Protein AF-A0A452XY49-F1 (afdb_monomer)

Mean predicted aligned error: 13.14 Å

Nearest PDB structures (foldseek):
  7c7s-assembly1_A  TM=1.447E-01  e=1.027E+00  Homo sapiens
  8ieb-assembly1_B  TM=1.308E-01  e=6.950E-01  Homo sapiens
  8ied-assembly1_A  TM=1.344E-01  e=1.148E+00  Homo sapiens
  6wiv-assembly1_B  TM=1.394E-01  e=2.800E+00  Homo sapiens

Sequence (227 aa):
PSPTVGGSLASHPRRLRKAPQIRPSCAASMAAAAAAGDSGEQPLLHLKLAFLALEPPACVLTLARKAGGGSVTPHVQNFILENCVGTNVGGGPDCTYVKTILKKVIAEAELSSDIVIDELYEEFGRCMSSRANNPELSLAKIYKEISFLSPAYENVSSNPVSLVARLLCSTNMLEGDTGCCLWPSSLFLSEFILSFPELFAKKCCFELGSGVGLVGVCLNHVGASKV

InterPro domains:
  IPR019410 Lysine methyltransferase [PF10294] (174-222)
  IPR029063 S-adenosyl-L-methionine-dependent methyltransferase superfamily [G3DSA:3.40.50.150] (131-227)

Solvent-accessible surface area (backbone atoms only — not comparable to full-atom values): 13696 Å² total; per-residue (Å²): 138,85,84,86,87,80,87,76,85,78,81,75,80,79,78,79,74,77,76,81,83,76,78,64,72,61,63,63,58,54,63,60,60,74,77,56,83,91,51,83,61,54,39,49,50,52,28,43,48,37,53,45,43,65,51,59,61,70,58,39,51,52,31,37,15,58,46,39,79,70,39,54,36,56,69,46,53,51,47,43,48,61,69,64,62,60,65,62,87,79,76,50,71,54,65,69,57,53,44,52,42,48,56,49,53,50,53,52,11,57,73,69,74,41,67,71,56,67,67,60,55,52,51,44,48,50,54,71,67,54,85,79,79,56,77,87,73,58,70,55,62,40,64,29,37,48,71,48,80,46,76,70,57,90,91,65,64,98,63,59,60,72,52,76,46,79,33,69,24,31,78,42,81,82,84,14,62,87,45,22,44,91,49,73,67,48,55,52,51,28,52,51,45,73,74,43,31,81,82,41,39,67,34,79,47,82,79,84,83,51,40,56,34,62,42,57,52,42,44,52,72,44,40,26,68,38,106

Structure (mmCIF, N/CA/C/O backbone):
data_AF-A0A452XY49-F1
#
_entry.id   AF-A0A452XY49-F1
#
loop_
_atom_site.group_PDB
_atom_site.id
_atom_site.type_symbol
_atom_site.label_atom_id
_atom_site.label_alt_id
_atom_site.label_comp_id
_atom_site.label_asym_id
_atom_site.label_entity_id
_atom_site.label_seq_id
_atom_site.pdbx_PDB_ins_code
_atom_site.Cartn_x
_atom_site.Cartn_y
_atom_site.Cartn_z
_atom_site.occupancy
_atom_site.B_iso_or_equiv
_atom_site.auth_seq_id
_atom_site.auth_comp_id
_atom_site.auth_asym_id
_atom_site.auth_atom_id
_atom_site.pdbx_PDB_model_num
ATOM 1 N N . PRO A 1 1 ? 49.588 -26.990 50.474 1.00 39.72 1 PRO A N 1
ATOM 2 C CA . PRO A 1 1 ? 48.519 -27.452 49.558 1.00 39.72 1 PRO A CA 1
ATOM 3 C C . PRO A 1 1 ? 47.181 -26.777 49.897 1.00 39.72 1 PRO A C 1
ATOM 5 O O . PRO A 1 1 ? 46.546 -27.121 50.887 1.00 39.72 1 PRO A O 1
ATOM 8 N N . SER A 1 2 ? 46.805 -25.773 49.103 1.00 41.81 2 SER A N 1
ATOM 9 C CA . SER A 1 2 ? 45.435 -25.236 49.007 1.00 41.81 2 SER A CA 1
ATOM 10 C C . SER A 1 2 ? 44.520 -26.281 48.310 1.00 41.81 2 SER A C 1
ATOM 12 O O . SER A 1 2 ? 45.076 -27.204 47.707 1.00 41.81 2 SER A O 1
ATOM 14 N N . PRO A 1 3 ? 43.169 -26.186 48.337 1.00 46.53 3 PRO A N 1
ATOM 15 C CA . PRO A 1 3 ? 42.483 -25.075 47.670 1.00 46.53 3 PRO A CA 1
ATOM 16 C C . PRO A 1 3 ? 41.223 -24.510 48.354 1.00 46.53 3 PRO A C 1
ATOM 18 O O . PRO A 1 3 ? 40.474 -25.167 49.069 1.00 46.53 3 PRO A O 1
ATOM 21 N N . THR A 1 4 ? 41.012 -23.240 48.032 1.00 43.47 4 THR A N 1
ATOM 22 C CA . THR A 1 4 ? 39.798 -22.429 48.102 1.00 43.47 4 THR A CA 1
ATOM 23 C C . THR A 1 4 ? 38.752 -22.903 47.082 1.00 43.47 4 THR A C 1
ATOM 25 O O . THR A 1 4 ? 39.094 -23.198 45.939 1.00 43.47 4 THR A O 1
ATOM 28 N N . VAL A 1 5 ? 37.467 -22.917 47.456 1.00 42.69 5 VAL A N 1
ATOM 29 C CA . VAL A 1 5 ? 36.344 -23.109 46.517 1.00 42.69 5 VAL A CA 1
ATOM 30 C C . VAL A 1 5 ? 35.604 -21.782 46.366 1.00 42.69 5 VAL A C 1
ATOM 32 O O . VAL A 1 5 ? 34.881 -21.351 47.260 1.00 42.69 5 VAL A O 1
ATOM 35 N N . GLY A 1 6 ? 35.819 -21.130 45.222 1.00 33.72 6 GLY A N 1
ATOM 36 C CA . GLY A 1 6 ? 34.980 -20.048 44.718 1.00 33.72 6 GLY A CA 1
ATOM 37 C C . GLY A 1 6 ? 33.836 -20.628 43.885 1.00 33.72 6 GLY A C 1
ATOM 38 O O . GLY A 1 6 ? 34.073 -21.364 42.929 1.00 33.72 6 GLY A O 1
ATOM 39 N N . GLY A 1 7 ? 32.594 -20.308 44.247 1.00 32.84 7 GLY A N 1
ATOM 40 C CA . GLY A 1 7 ? 31.411 -20.625 43.448 1.00 32.84 7 GLY A CA 1
ATOM 41 C C . GLY A 1 7 ? 31.228 -19.595 42.335 1.00 32.84 7 GLY A C 1
ATOM 42 O O . GLY A 1 7 ? 30.825 -18.466 42.596 1.00 32.84 7 GLY A O 1
ATOM 43 N N . SER A 1 8 ? 31.533 -19.986 41.099 1.00 35.19 8 SER A N 1
ATOM 44 C CA . SER A 1 8 ? 31.244 -19.215 39.886 1.00 35.19 8 SER A CA 1
ATOM 45 C C . SER A 1 8 ? 29.813 -19.511 39.422 1.00 35.19 8 SER A C 1
ATOM 47 O O . SER A 1 8 ? 29.499 -20.651 39.077 1.00 35.19 8 SER A O 1
ATOM 49 N N . LEU A 1 9 ? 28.935 -18.500 39.412 1.00 36.22 9 LEU A N 1
ATOM 50 C CA . LEU A 1 9 ? 27.656 -18.571 38.702 1.00 36.22 9 LEU A CA 1
ATOM 51 C C . LEU A 1 9 ? 27.939 -18.548 37.194 1.00 36.22 9 LEU A C 1
ATOM 53 O O . LEU A 1 9 ? 28.142 -17.491 36.598 1.00 36.22 9 LEU A O 1
ATOM 57 N N . ALA A 1 10 ? 27.939 -19.725 36.575 1.00 34.06 10 ALA A N 1
ATOM 58 C CA . ALA A 1 10 ? 27.971 -19.857 35.127 1.00 34.06 10 ALA A CA 1
ATOM 59 C C . ALA A 1 10 ? 26.659 -19.320 34.527 1.00 34.06 10 ALA A C 1
ATOM 61 O O . ALA A 1 10 ? 25.594 -19.927 34.652 1.00 34.06 10 ALA A O 1
ATOM 62 N N . SER A 1 11 ? 26.740 -18.174 33.857 1.00 36.34 11 SER A N 1
ATOM 63 C CA . SER A 1 11 ? 25.676 -17.626 33.025 1.00 36.34 11 SER A CA 1
ATOM 64 C C . SER A 1 11 ? 25.484 -18.507 31.786 1.00 36.34 11 SER A C 1
ATOM 66 O O . SER A 1 11 ? 26.339 -18.604 30.909 1.00 36.34 11 SER A O 1
ATOM 68 N N . HIS A 1 12 ? 24.343 -19.189 31.703 1.00 33.16 12 HIS A N 1
ATOM 69 C CA . HIS A 1 12 ? 23.932 -19.864 30.475 1.00 33.16 12 HIS A CA 1
ATOM 70 C C . HIS A 1 12 ? 23.559 -18.827 29.401 1.00 33.16 12 HIS A C 1
ATOM 72 O O . HIS A 1 12 ? 22.720 -17.960 29.663 1.00 33.16 12 HIS A O 1
ATOM 78 N N . PRO A 1 13 ? 24.111 -18.909 28.176 1.00 32.91 13 PRO A N 1
ATOM 79 C CA . PRO A 1 13 ? 23.698 -18.029 27.095 1.00 32.91 13 PRO A CA 1
ATOM 80 C C . PRO A 1 13 ? 22.267 -18.385 26.671 1.00 32.91 13 PRO A C 1
ATOM 82 O O . PRO A 1 13 ? 21.983 -19.500 26.224 1.00 32.91 13 PRO A O 1
ATOM 85 N N . ARG A 1 14 ? 21.342 -17.423 26.806 1.00 35.62 14 ARG A N 1
ATOM 86 C CA . ARG A 1 14 ? 19.991 -17.515 26.236 1.00 35.62 14 ARG A CA 1
ATOM 87 C C . ARG A 1 14 ? 20.121 -17.698 24.726 1.00 35.62 14 ARG A C 1
ATOM 89 O O . ARG A 1 14 ? 20.508 -16.782 24.007 1.00 35.62 14 ARG A O 1
ATOM 96 N N . ARG A 1 15 ? 19.772 -18.891 24.245 1.00 31.86 15 ARG A N 1
ATOM 97 C CA . ARG A 1 15 ? 19.604 -19.197 22.822 1.00 31.86 15 ARG A CA 1
ATOM 98 C C . ARG A 1 15 ? 18.544 -18.240 22.262 1.00 31.86 15 ARG A C 1
ATOM 100 O O . ARG A 1 15 ? 17.357 -18.417 22.531 1.00 31.86 15 ARG A O 1
ATOM 107 N N . LEU A 1 16 ? 18.973 -17.216 21.523 1.00 32.81 16 LEU A N 1
ATOM 108 C CA . LEU A 1 16 ? 18.099 -16.353 20.727 1.00 32.81 16 LEU A CA 1
ATOM 109 C C . LEU A 1 16 ? 17.318 -17.250 19.761 1.00 32.81 16 LEU A C 1
ATOM 111 O O . LEU A 1 16 ? 17.861 -17.762 18.781 1.00 32.81 16 LEU A O 1
ATOM 115 N N . ARG A 1 17 ? 16.047 -17.509 20.081 1.00 33.12 17 ARG A N 1
ATOM 116 C CA . ARG A 1 17 ? 15.125 -18.153 19.148 1.00 33.12 17 ARG A CA 1
ATOM 117 C C . ARG A 1 17 ? 14.941 -17.182 17.987 1.00 33.12 17 ARG A C 1
ATOM 119 O O . ARG A 1 17 ? 14.539 -16.041 18.190 1.00 33.12 17 ARG A O 1
ATOM 126 N N . LYS A 1 18 ? 15.292 -17.637 16.786 1.00 29.44 18 LYS A N 1
ATOM 127 C CA . LYS A 1 18 ? 15.090 -16.910 15.531 1.00 29.44 18 LYS A CA 1
ATOM 128 C C . LYS A 1 18 ? 13.617 -16.487 15.462 1.00 29.44 18 LYS A C 1
ATOM 130 O O . LYS A 1 18 ? 12.744 -17.335 15.647 1.00 29.44 18 LYS A O 1
ATOM 135 N N . ALA A 1 19 ? 13.362 -15.192 15.270 1.00 30.88 19 ALA A N 1
ATOM 136 C CA . ALA A 1 19 ? 12.009 -14.658 15.171 1.00 30.88 19 ALA A CA 1
ATOM 137 C C . ALA A 1 19 ? 11.232 -15.401 14.064 1.00 30.88 19 ALA A C 1
ATOM 139 O O . ALA A 1 19 ? 11.829 -15.709 13.023 1.00 30.88 19 ALA A O 1
ATOM 140 N N . PRO A 1 20 ? 9.939 -15.715 14.265 1.00 26.47 20 PRO A N 1
ATOM 141 C CA . PRO A 1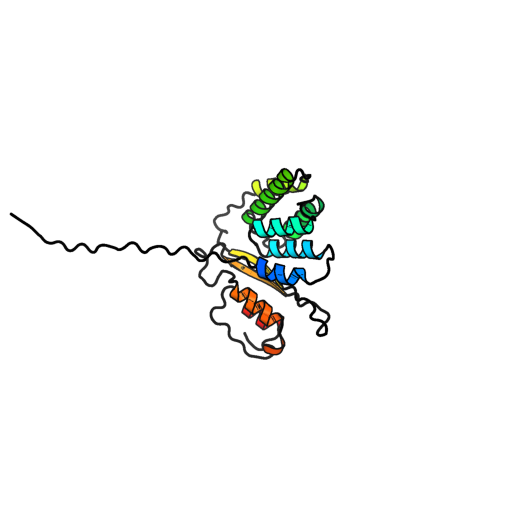 20 ? 9.115 -16.310 13.223 1.00 26.47 20 PRO A CA 1
ATOM 142 C C . PRO A 1 20 ? 9.144 -15.407 11.991 1.00 26.47 20 PRO A C 1
ATOM 144 O O . PRO A 1 20 ? 8.905 -14.206 12.097 1.00 26.47 20 PRO A O 1
ATOM 147 N N . GLN A 1 21 ? 9.458 -15.968 10.824 1.00 27.30 21 GLN A N 1
ATOM 148 C CA . GLN A 1 21 ? 9.312 -15.229 9.577 1.00 27.30 21 GLN A CA 1
ATOM 149 C C . GLN A 1 21 ? 7.820 -15.008 9.324 1.00 27.30 21 GLN A C 1
ATOM 151 O O . GLN A 1 21 ? 7.076 -15.952 9.056 1.00 27.30 21 GLN A O 1
ATOM 156 N N . ILE A 1 22 ? 7.391 -13.758 9.476 1.00 35.84 22 ILE A N 1
ATOM 157 C CA . ILE A 1 22 ? 6.025 -13.311 9.223 1.00 35.84 22 ILE A CA 1
ATOM 158 C C . ILE A 1 22 ? 5.798 -13.402 7.712 1.00 35.84 22 ILE A C 1
ATOM 160 O O . ILE A 1 22 ? 6.502 -12.759 6.934 1.00 35.84 22 ILE A O 1
ATOM 164 N N . ARG A 1 23 ? 4.843 -14.238 7.288 1.00 31.11 23 ARG A N 1
ATOM 165 C CA . ARG A 1 23 ? 4.406 -14.273 5.888 1.00 31.11 23 ARG A CA 1
ATOM 166 C C . ARG A 1 23 ? 3.794 -12.910 5.533 1.00 31.11 23 ARG A C 1
ATOM 168 O O . ARG A 1 23 ? 2.988 -12.413 6.318 1.00 31.11 23 ARG A O 1
ATOM 175 N N . PRO A 1 24 ? 4.159 -12.304 4.391 1.00 34.88 24 PRO A N 1
ATOM 176 C CA . PRO A 1 24 ? 3.645 -10.995 4.016 1.00 34.88 24 PRO A CA 1
ATOM 177 C C . PRO A 1 24 ? 2.124 -11.035 3.811 1.00 34.88 24 PRO A C 1
ATOM 179 O O . PRO A 1 24 ? 1.593 -11.975 3.215 1.00 34.88 24 PRO A O 1
ATOM 182 N N . SER A 1 25 ? 1.463 -9.969 4.276 1.00 44.31 25 SER A N 1
ATOM 183 C CA . SER A 1 25 ? 0.044 -9.615 4.076 1.00 44.31 25 SER A CA 1
ATOM 184 C C . SER A 1 25 ? -0.435 -9.826 2.628 1.00 44.31 25 SER A C 1
ATOM 186 O O . SER A 1 25 ? -1.565 -10.242 2.372 1.00 44.31 25 SER A O 1
ATOM 188 N N . CYS A 1 26 ? 0.487 -9.664 1.675 1.00 40.78 26 CYS A N 1
ATOM 189 C CA . CYS A 1 26 ? 0.296 -9.888 0.247 1.00 40.78 26 CYS A CA 1
ATOM 190 C C . CYS A 1 26 ? -0.342 -11.253 -0.095 1.00 40.78 26 CYS A C 1
ATOM 192 O O . CYS A 1 26 ? -1.130 -11.334 -1.028 1.00 40.78 26 CYS A O 1
ATOM 194 N N . ALA A 1 27 ? -0.087 -12.324 0.667 1.00 33.72 27 ALA A N 1
ATOM 195 C CA . ALA A 1 27 ? -0.657 -13.642 0.359 1.00 33.72 27 ALA A CA 1
ATOM 196 C C . ALA A 1 27 ? -2.193 -13.709 0.502 1.00 33.72 27 ALA A C 1
ATOM 198 O O . ALA A 1 27 ? -2.834 -14.424 -0.266 1.00 33.72 27 ALA A O 1
ATOM 199 N N . ALA A 1 28 ? -2.780 -12.969 1.451 1.00 35.91 28 ALA A N 1
ATOM 200 C CA . ALA A 1 28 ? -4.232 -12.938 1.651 1.00 35.91 28 ALA A CA 1
ATOM 201 C C . ALA A 1 28 ? -4.919 -12.056 0.595 1.00 35.91 28 ALA A C 1
ATOM 203 O O . ALA A 1 28 ? -5.890 -12.478 -0.029 1.00 35.91 28 ALA A O 1
ATOM 204 N N . SER A 1 29 ? -4.335 -10.888 0.303 1.00 38.41 29 SER A N 1
ATOM 205 C CA . SER A 1 29 ? -4.814 -9.983 -0.751 1.00 38.41 29 SER A CA 1
ATOM 206 C C . SER A 1 29 ? -4.693 -10.597 -2.158 1.00 38.41 29 SER A C 1
ATOM 208 O O . SER A 1 29 ? -5.601 -10.458 -2.978 1.00 38.41 29 SER A O 1
ATOM 210 N N . MET A 1 30 ? -3.630 -11.366 -2.436 1.00 38.69 30 MET A N 1
ATOM 211 C CA . MET A 1 30 ? -3.453 -12.039 -3.731 1.00 38.69 30 MET A CA 1
ATOM 212 C C . MET A 1 30 ? -4.455 -13.173 -3.979 1.00 38.69 30 MET A C 1
ATOM 214 O O . MET A 1 30 ? -4.797 -13.419 -5.134 1.00 38.69 30 MET A O 1
ATOM 218 N N . ALA A 1 31 ? -4.924 -13.856 -2.930 1.00 33.16 31 ALA A N 1
ATOM 219 C CA . ALA A 1 31 ? -5.902 -14.935 -3.070 1.00 33.16 31 ALA A CA 1
ATOM 220 C C . ALA A 1 31 ? -7.299 -14.403 -3.437 1.00 33.16 31 ALA A C 1
ATOM 222 O O . ALA A 1 31 ? -7.982 -15.013 -4.255 1.00 33.16 31 ALA A O 1
ATOM 223 N N . ALA A 1 32 ? -7.695 -13.245 -2.895 1.00 32.81 32 ALA A N 1
ATOM 224 C CA . ALA A 1 32 ? -8.968 -12.598 -3.221 1.00 32.81 32 ALA A CA 1
ATOM 225 C C . ALA A 1 32 ? -8.960 -11.954 -4.624 1.00 32.81 32 ALA A C 1
ATOM 227 O O . ALA A 1 32 ? -9.936 -12.062 -5.365 1.00 32.81 32 ALA A O 1
ATOM 228 N N . ALA A 1 33 ? -7.834 -11.359 -5.036 1.00 37.53 33 ALA A N 1
ATOM 229 C CA . ALA A 1 33 ? -7.694 -10.712 -6.346 1.00 37.53 33 ALA A CA 1
ATOM 230 C C . ALA A 1 33 ? -7.667 -11.689 -7.540 1.00 37.53 33 ALA A C 1
ATOM 232 O O . ALA A 1 33 ? -7.781 -11.260 -8.683 1.00 37.53 33 ALA A O 1
ATOM 233 N N . ALA A 1 34 ? -7.498 -12.995 -7.313 1.00 36.22 34 ALA A N 1
ATOM 234 C CA . ALA A 1 34 ? -7.530 -13.997 -8.381 1.00 36.22 34 ALA A CA 1
ATOM 235 C C . ALA A 1 34 ? -8.958 -14.333 -8.864 1.00 36.22 34 ALA A C 1
ATOM 237 O O . ALA A 1 34 ? -9.103 -15.008 -9.880 1.00 36.22 34 ALA A O 1
ATOM 238 N N . ALA A 1 35 ? -9.999 -13.886 -8.147 1.00 38.88 35 ALA A N 1
ATOM 239 C CA . ALA A 1 35 ? -11.392 -14.260 -8.404 1.00 38.88 35 ALA A CA 1
ATOM 240 C C . ALA A 1 35 ? -12.243 -13.169 -9.091 1.00 38.88 35 ALA A C 1
ATOM 242 O O . ALA A 1 35 ? -13.355 -13.467 -9.520 1.00 38.88 35 ALA A O 1
ATOM 243 N N . ALA A 1 36 ? -11.753 -11.930 -9.220 1.00 37.44 36 ALA A N 1
ATOM 244 C CA . ALA A 1 36 ? -12.488 -10.822 -9.836 1.00 37.44 36 ALA A CA 1
ATOM 245 C C . ALA A 1 36 ? -11.904 -10.481 -11.219 1.00 37.44 36 ALA A C 1
ATOM 247 O O . ALA A 1 36 ? -10.689 -10.443 -11.382 1.00 37.44 36 ALA A O 1
ATOM 248 N N . GLY A 1 37 ? -12.771 -10.269 -12.213 1.00 39.16 37 GLY A N 1
ATOM 249 C CA . GLY A 1 37 ? -12.401 -10.067 -13.617 1.00 39.16 37 GLY A CA 1
ATOM 250 C C . GLY A 1 37 ? -11.332 -8.993 -13.855 1.00 39.16 37 GLY A C 1
ATOM 251 O O . GLY A 1 37 ? -11.336 -7.933 -13.233 1.00 39.16 37 GLY A O 1
ATOM 252 N N . ASP A 1 38 ? -10.438 -9.309 -14.792 1.00 44.09 38 ASP A N 1
ATOM 253 C CA . ASP A 1 38 ? -9.260 -8.545 -15.204 1.00 44.09 38 ASP A CA 1
ATOM 254 C C . ASP A 1 38 ? -9.661 -7.268 -15.963 1.00 44.09 38 ASP A C 1
ATOM 256 O O . ASP A 1 38 ? -9.789 -7.254 -17.187 1.00 44.09 38 ASP A O 1
ATOM 260 N N . SER A 1 39 ? -9.908 -6.181 -15.232 1.00 51.72 39 SER A N 1
ATOM 261 C CA . SER A 1 39 ? -9.748 -4.839 -15.786 1.00 51.72 39 SER A CA 1
ATOM 262 C C . SER A 1 39 ? -8.312 -4.393 -15.510 1.00 51.72 39 SER A C 1
ATOM 264 O O . SER A 1 39 ? -7.856 -4.432 -14.367 1.00 51.72 39 SER A O 1
ATOM 266 N N . GLY A 1 40 ? -7.582 -3.950 -16.539 1.00 57.03 40 GLY A N 1
ATOM 267 C CA . GLY A 1 40 ? -6.171 -3.536 -16.425 1.00 57.03 40 GLY A CA 1
ATOM 268 C C . GLY A 1 40 ? -5.890 -2.430 -15.390 1.00 57.03 40 GLY A C 1
ATOM 269 O O . GLY A 1 40 ? -4.738 -2.180 -15.048 1.00 57.03 40 GLY A O 1
ATOM 270 N N . GLU A 1 41 ? -6.930 -1.804 -14.833 1.00 67.25 41 GLU A N 1
ATOM 271 C CA . GLU A 1 41 ? -6.852 -0.838 -13.733 1.00 67.25 41 GLU A CA 1
ATOM 272 C C . GLU A 1 41 ? -6.648 -1.491 -12.351 1.00 67.25 41 GLU A C 1
ATOM 274 O O . GLU A 1 41 ? -6.019 -0.891 -11.474 1.00 67.25 41 GLU A O 1
ATOM 279 N N . GLN A 1 42 ? -7.115 -2.728 -12.133 1.00 79.00 42 GLN A N 1
ATOM 280 C CA . GLN A 1 42 ? -6.984 -3.397 -10.832 1.00 79.00 42 GLN A CA 1
ATOM 281 C C . GLN A 1 42 ? -5.522 -3.644 -10.414 1.00 79.00 42 GLN A C 1
ATOM 283 O O . GLN A 1 42 ? -5.186 -3.389 -9.254 1.00 79.00 42 GLN A O 1
ATOM 288 N N . PRO A 1 43 ? -4.617 -4.136 -11.283 1.00 86.69 43 PRO A N 1
ATOM 289 C CA . PRO A 1 43 ? -3.215 -4.328 -10.911 1.00 86.69 43 PRO A CA 1
ATOM 290 C C . PRO A 1 43 ? -2.501 -3.029 -10.507 1.00 86.69 43 PRO A C 1
ATOM 292 O O . PRO A 1 43 ? -1.731 -3.032 -9.545 1.00 86.69 43 PRO A O 1
ATOM 295 N N . LEU A 1 44 ? -2.784 -1.919 -11.198 1.00 90.06 44 LEU A N 1
ATOM 296 C CA . LEU A 1 44 ? -2.219 -0.598 -10.898 1.00 90.06 44 LEU A CA 1
ATOM 297 C C . LEU A 1 44 ? -2.748 -0.046 -9.570 1.00 90.06 44 LEU A C 1
ATOM 299 O O . LEU A 1 44 ? -1.979 0.492 -8.769 1.00 90.06 44 LEU A O 1
ATOM 303 N N . LEU A 1 45 ? -4.038 -0.250 -9.283 1.00 87.56 45 LEU A N 1
ATOM 304 C CA . LEU A 1 45 ? -4.607 0.087 -7.981 1.00 87.56 45 LEU A CA 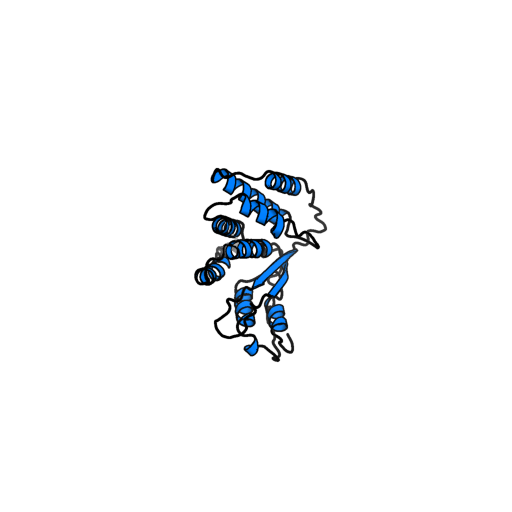1
ATOM 305 C C . LEU A 1 45 ? -3.904 -0.684 -6.856 1.00 87.56 45 LEU A C 1
ATOM 307 O O . LEU A 1 45 ? -3.429 -0.068 -5.904 1.00 87.56 45 LEU A O 1
ATOM 311 N N . HIS A 1 46 ? -3.762 -2.007 -6.975 1.00 88.25 46 HIS A N 1
ATOM 312 C CA . HIS A 1 46 ? -3.062 -2.811 -5.966 1.00 88.25 46 HIS A CA 1
ATOM 313 C C . HIS A 1 46 ? -1.603 -2.375 -5.775 1.00 88.25 46 HIS A C 1
ATOM 315 O O . HIS A 1 46 ? -1.125 -2.326 -4.641 1.00 88.25 46 HIS A O 1
ATOM 321 N N . LEU A 1 47 ? -0.906 -2.019 -6.860 1.00 92.62 47 LEU A N 1
ATOM 322 C CA . LEU A 1 47 ? 0.445 -1.462 -6.799 1.00 92.62 47 LEU A CA 1
ATOM 323 C C . LEU A 1 47 ? 0.484 -0.168 -5.976 1.00 92.62 47 LEU A C 1
ATOM 325 O O . LEU A 1 47 ? 1.311 -0.051 -5.067 1.00 92.62 47 LEU A O 1
ATOM 329 N N . LYS A 1 48 ? -0.420 0.778 -6.260 1.00 90.31 48 LYS A N 1
ATOM 330 C CA . LYS A 1 48 ? -0.528 2.038 -5.514 1.00 90.31 48 LYS A CA 1
ATOM 331 C C . LYS A 1 48 ? -0.779 1.781 -4.030 1.00 90.31 48 LYS A C 1
ATOM 333 O O . LYS A 1 48 ? -0.062 2.310 -3.185 1.00 90.31 48 LYS A O 1
ATOM 338 N N . LEU A 1 49 ? -1.755 0.933 -3.710 1.00 87.31 49 LEU A N 1
ATOM 339 C CA . LEU A 1 49 ? -2.108 0.624 -2.324 1.00 87.31 49 LEU A CA 1
ATOM 340 C C . LEU A 1 49 ? -0.952 -0.040 -1.568 1.00 87.31 49 LEU A C 1
ATOM 342 O O . LEU A 1 49 ? -0.647 0.358 -0.446 1.00 87.31 49 LEU A O 1
ATOM 346 N N . ALA A 1 50 ? -0.256 -0.996 -2.187 1.00 89.62 50 ALA A N 1
ATOM 347 C CA . ALA A 1 50 ? 0.913 -1.631 -1.582 1.00 89.62 50 ALA A CA 1
ATOM 348 C C . ALA A 1 50 ? 2.055 -0.633 -1.339 1.00 89.62 50 ALA A C 1
ATOM 350 O O . ALA A 1 50 ? 2.742 -0.704 -0.316 1.00 89.62 50 ALA A O 1
ATOM 351 N N . PHE A 1 51 ? 2.250 0.320 -2.255 1.00 90.44 51 PHE A N 1
ATOM 352 C CA . PHE A 1 51 ? 3.241 1.375 -2.079 1.00 90.44 51 PHE A CA 1
ATOM 353 C C . PHE A 1 51 ? 2.906 2.267 -0.877 1.00 90.44 51 PHE A C 1
ATOM 355 O O . PHE A 1 51 ? 3.767 2.477 -0.023 1.00 90.44 51 PHE A O 1
ATOM 362 N N . LEU A 1 52 ? 1.662 2.745 -0.783 1.00 86.00 52 LEU A N 1
ATOM 363 C CA . LEU A 1 52 ? 1.202 3.635 0.291 1.00 86.00 52 LEU A CA 1
ATOM 364 C C . LEU A 1 52 ? 1.121 2.933 1.663 1.00 86.00 52 LEU A C 1
ATOM 366 O O . LEU A 1 52 ? 1.317 3.562 2.706 1.00 86.00 52 LEU A O 1
ATOM 370 N N . ALA A 1 53 ? 0.931 1.611 1.674 1.00 85.19 53 ALA A N 1
ATOM 371 C CA . ALA A 1 53 ? 1.033 0.776 2.871 1.00 85.19 53 ALA A CA 1
ATOM 372 C C . ALA A 1 53 ? 2.490 0.508 3.314 1.00 85.19 53 ALA A C 1
ATOM 374 O O . ALA A 1 53 ? 2.721 -0.096 4.373 1.00 85.19 53 ALA A O 1
ATOM 375 N N . LEU A 1 54 ? 3.480 0.969 2.537 1.00 85.88 54 LEU A N 1
ATOM 376 C CA . LEU A 1 54 ? 4.910 0.710 2.735 1.00 85.88 54 LEU A CA 1
ATOM 377 C C . LEU A 1 54 ? 5.208 -0.795 2.823 1.00 85.88 54 LEU A C 1
ATOM 379 O O . LEU A 1 54 ? 5.862 -1.259 3.766 1.00 85.88 54 LEU A O 1
ATOM 383 N N . GLU A 1 55 ? 4.648 -1.571 1.895 1.00 87.44 55 GLU A N 1
ATOM 384 C CA . GLU A 1 55 ? 4.931 -3.002 1.770 1.00 87.44 55 GLU A CA 1
ATOM 385 C C . GLU A 1 55 ? 6.402 -3.250 1.386 1.00 87.44 55 GLU A C 1
ATOM 387 O O . GLU A 1 55 ? 7.058 -2.388 0.801 1.00 87.44 55 GLU A O 1
ATOM 392 N N . PRO A 1 56 ? 6.978 -4.430 1.676 1.00 89.69 56 PRO A N 1
ATOM 393 C CA . PRO A 1 56 ? 8.357 -4.722 1.305 1.00 89.69 56 PRO A CA 1
ATOM 394 C C . PRO A 1 56 ? 8.608 -4.522 -0.201 1.00 89.69 56 PRO A C 1
ATOM 396 O O . PRO A 1 56 ? 7.766 -4.930 -1.007 1.00 89.69 56 PRO A O 1
ATOM 399 N N . PRO A 1 57 ? 9.793 -4.026 -0.618 1.00 91.88 57 PRO A N 1
ATOM 400 C CA . PRO A 1 57 ? 10.099 -3.775 -2.029 1.00 91.88 57 PRO A CA 1
ATOM 401 C C . PRO A 1 57 ? 9.818 -4.953 -2.964 1.00 91.88 57 PRO A C 1
ATOM 403 O O . PRO A 1 57 ? 9.334 -4.763 -4.072 1.00 91.88 57 PRO A O 1
ATOM 406 N N . ALA A 1 58 ? 10.057 -6.187 -2.511 1.00 92.88 58 ALA A N 1
ATOM 407 C CA . ALA A 1 58 ? 9.761 -7.386 -3.292 1.00 92.88 58 ALA A CA 1
ATOM 408 C C . ALA A 1 58 ? 8.261 -7.543 -3.624 1.00 92.88 58 ALA A C 1
ATOM 410 O O . ALA A 1 58 ? 7.921 -7.993 -4.719 1.00 92.88 58 ALA A O 1
ATOM 411 N N . CYS A 1 59 ? 7.367 -7.160 -2.705 1.00 92.69 59 CYS A N 1
ATOM 412 C CA . CYS A 1 59 ? 5.921 -7.192 -2.936 1.00 92.69 59 CYS A CA 1
ATOM 413 C C . CYS A 1 59 ? 5.520 -6.130 -3.965 1.00 92.69 59 CYS A C 1
ATOM 415 O O . CYS A 1 59 ? 4.824 -6.446 -4.927 1.00 92.69 59 CYS A O 1
ATOM 417 N N . VAL A 1 60 ? 6.034 -4.906 -3.812 1.00 94.56 60 VAL A N 1
ATOM 418 C CA . VAL A 1 60 ? 5.785 -3.799 -4.748 1.00 94.56 60 VAL A CA 1
ATOM 419 C C . VAL A 1 60 ? 6.270 -4.145 -6.157 1.00 94.56 60 VAL A C 1
ATOM 421 O O . VAL A 1 60 ? 5.509 -3.997 -7.105 1.00 94.56 60 VAL A O 1
ATOM 424 N N . LEU A 1 61 ? 7.484 -4.687 -6.308 1.00 95.31 61 LEU A N 1
ATOM 425 C CA . LEU A 1 61 ? 8.008 -5.115 -7.615 1.00 95.31 61 LEU A CA 1
ATOM 426 C C . LEU A 1 61 ? 7.172 -6.232 -8.244 1.00 95.31 61 LEU A C 1
ATOM 428 O O . LEU A 1 61 ? 6.957 -6.247 -9.452 1.00 95.31 61 LEU A O 1
ATOM 432 N N . THR A 1 62 ? 6.683 -7.172 -7.433 1.00 95.56 62 THR A N 1
ATOM 433 C CA . THR A 1 62 ? 5.812 -8.246 -7.926 1.00 95.56 62 THR A CA 1
ATOM 434 C C . THR A 1 62 ? 4.513 -7.676 -8.495 1.00 95.56 62 THR A C 1
ATOM 436 O O . THR A 1 62 ? 4.103 -8.073 -9.585 1.00 95.56 62 THR A O 1
ATOM 439 N N . LEU A 1 63 ? 3.900 -6.712 -7.802 1.00 94.94 63 LEU A N 1
ATOM 440 C CA . LEU A 1 63 ? 2.699 -6.023 -8.277 1.00 94.94 63 LEU A CA 1
ATOM 441 C C . LEU A 1 63 ? 2.982 -5.133 -9.492 1.00 94.94 63 LEU A C 1
ATOM 443 O O . LEU A 1 63 ? 2.185 -5.132 -10.424 1.00 94.94 63 LEU A O 1
ATOM 447 N N . ALA A 1 64 ? 4.128 -4.451 -9.528 1.00 95.12 64 ALA A N 1
ATOM 448 C CA . ALA A 1 64 ? 4.549 -3.640 -10.668 1.00 95.12 64 ALA A CA 1
ATOM 449 C C . ALA A 1 64 ? 4.692 -4.487 -11.938 1.00 95.12 64 ALA A C 1
ATOM 451 O O . ALA A 1 64 ? 4.124 -4.145 -12.971 1.00 95.12 64 ALA A O 1
ATOM 452 N N . ARG A 1 65 ? 5.355 -5.647 -11.841 1.00 94.56 65 ARG A N 1
ATOM 453 C CA . ARG A 1 65 ? 5.439 -6.599 -12.958 1.00 94.56 65 ARG A CA 1
ATOM 454 C C . ARG A 1 65 ? 4.076 -7.125 -13.365 1.00 94.56 65 ARG A C 1
ATOM 456 O O . ARG A 1 65 ? 3.786 -7.184 -14.551 1.00 94.56 65 ARG A O 1
ATOM 463 N N . LYS A 1 66 ? 3.224 -7.487 -12.400 1.00 94.00 66 LYS A N 1
ATOM 464 C CA . LYS A 1 66 ? 1.859 -7.938 -12.702 1.00 94.00 66 LYS A CA 1
ATOM 465 C C . LYS A 1 66 ? 1.083 -6.863 -13.472 1.00 94.00 66 LYS A C 1
ATOM 467 O O . LYS A 1 66 ? 0.424 -7.192 -14.449 1.00 94.00 66 LYS A O 1
ATOM 472 N N . ALA A 1 67 ? 1.203 -5.599 -13.068 1.00 93.44 67 ALA A N 1
ATOM 473 C CA . ALA A 1 67 ? 0.557 -4.475 -13.739 1.00 93.44 67 ALA A CA 1
ATOM 474 C C . ALA A 1 67 ? 1.107 -4.201 -15.147 1.00 93.44 67 ALA A C 1
ATOM 476 O O . ALA A 1 67 ? 0.357 -3.770 -16.014 1.00 93.44 67 ALA A O 1
ATOM 477 N N . GLY A 1 68 ? 2.385 -4.490 -15.394 1.00 92.31 68 GLY A N 1
ATOM 478 C CA . GLY A 1 68 ? 3.008 -4.371 -16.714 1.00 92.31 68 GLY A CA 1
ATOM 479 C C . GLY A 1 68 ? 2.973 -5.646 -17.559 1.00 92.31 68 GLY A C 1
ATOM 480 O O . GLY A 1 68 ? 3.717 -5.736 -18.529 1.00 92.31 68 GLY A O 1
ATOM 481 N N . GLY A 1 69 ? 2.162 -6.651 -17.205 1.00 90.38 69 GLY A N 1
ATOM 482 C CA . GLY A 1 69 ? 2.052 -7.893 -17.983 1.00 90.38 69 GLY A CA 1
ATOM 483 C C . GLY A 1 69 ? 3.277 -8.816 -17.903 1.00 90.38 69 GLY A C 1
ATOM 484 O O . GLY A 1 69 ? 3.478 -9.652 -18.777 1.00 90.38 69 GLY A O 1
ATOM 485 N N . GLY A 1 70 ? 4.094 -8.680 -16.858 1.00 91.38 70 GLY A N 1
ATOM 486 C CA . GLY A 1 70 ? 5.282 -9.498 -16.595 1.00 91.38 70 GLY A CA 1
ATOM 487 C C . GLY A 1 70 ? 6.566 -8.690 -16.409 1.00 91.38 70 GLY A C 1
ATOM 488 O O . GLY A 1 70 ? 7.511 -9.209 -15.815 1.00 91.38 70 GLY A O 1
ATOM 489 N N . SER A 1 71 ? 6.590 -7.426 -16.836 1.00 92.81 71 SER A N 1
ATOM 490 C CA . SER A 1 71 ? 7.751 -6.539 -16.724 1.00 92.81 71 SER A CA 1
ATOM 491 C C . SER A 1 71 ? 7.375 -5.161 -16.172 1.00 92.81 71 SER A C 1
ATOM 493 O O . SER A 1 71 ? 6.200 -4.873 -15.932 1.00 92.81 71 SER A O 1
ATOM 495 N N . VAL A 1 72 ? 8.369 -4.313 -15.898 1.00 95.00 72 VAL A N 1
ATOM 496 C CA . VAL A 1 72 ? 8.145 -2.964 -15.356 1.00 95.00 72 VAL A CA 1
ATOM 497 C C . VAL A 1 72 ? 8.211 -1.946 -16.491 1.00 95.00 72 VAL A C 1
ATOM 499 O O . VAL A 1 72 ? 9.172 -1.193 -16.641 1.00 95.00 72 VAL A O 1
ATOM 502 N N . THR A 1 73 ? 7.167 -1.957 -17.315 1.00 94.69 73 THR A N 1
ATOM 503 C CA . THR A 1 73 ? 7.071 -1.143 -18.532 1.00 94.69 73 THR A CA 1
ATOM 504 C C . THR A 1 73 ? 7.102 0.367 -18.238 1.00 94.69 73 THR A C 1
ATOM 506 O O . THR A 1 73 ? 6.761 0.787 -17.126 1.00 94.69 73 THR A O 1
ATOM 509 N N . PRO A 1 74 ? 7.412 1.221 -19.235 1.00 95.31 74 PRO A N 1
ATOM 510 C CA . PRO A 1 74 ? 7.351 2.679 -19.080 1.00 95.31 74 PRO A CA 1
ATOM 511 C C . PRO A 1 74 ? 6.002 3.196 -18.561 1.00 95.31 74 PRO A C 1
ATOM 513 O O . PRO A 1 74 ? 5.951 4.168 -17.813 1.00 95.31 74 PRO A O 1
ATOM 516 N N . HIS A 1 75 ? 4.896 2.528 -18.906 1.00 94.25 75 HIS A N 1
ATOM 517 C CA . HIS A 1 75 ? 3.570 2.867 -18.386 1.00 94.25 75 HIS A CA 1
ATOM 518 C C . HIS A 1 75 ? 3.482 2.686 -16.862 1.00 94.25 75 HIS A C 1
ATOM 520 O O . HIS A 1 75 ? 3.009 3.576 -16.158 1.00 94.25 75 HIS A O 1
ATOM 526 N N . VAL A 1 76 ? 3.995 1.566 -16.339 1.00 95.06 76 VAL A N 1
ATOM 527 C CA . VAL A 1 76 ? 4.034 1.301 -14.893 1.00 95.06 76 VAL A CA 1
ATOM 528 C C . VAL A 1 76 ? 4.994 2.260 -14.185 1.00 95.06 76 VAL A C 1
ATOM 530 O O . VAL A 1 76 ? 4.682 2.740 -13.096 1.00 95.06 76 VAL A O 1
ATOM 533 N N . GLN A 1 77 ? 6.141 2.569 -14.796 1.00 95.62 77 GLN A N 1
ATOM 534 C CA . GLN A 1 77 ? 7.105 3.532 -14.248 1.00 95.62 77 GLN A CA 1
ATOM 535 C C . GLN A 1 77 ? 6.479 4.929 -14.096 1.00 95.62 77 GLN A C 1
ATOM 537 O O . GLN A 1 77 ? 6.533 5.500 -13.005 1.00 95.62 77 GLN A O 1
ATOM 542 N N . ASN A 1 78 ? 5.809 5.432 -15.141 1.00 94.25 78 ASN A N 1
ATOM 543 C CA . ASN A 1 78 ? 5.067 6.697 -15.092 1.00 94.25 78 ASN A CA 1
ATOM 544 C C . ASN A 1 78 ? 3.973 6.674 -14.019 1.00 94.25 78 ASN A C 1
ATOM 546 O O . ASN A 1 78 ? 3.877 7.595 -13.210 1.00 94.25 78 ASN A O 1
ATOM 550 N N . PHE A 1 79 ? 3.205 5.582 -13.938 1.00 94.12 79 PHE A N 1
ATOM 551 C CA . PHE A 1 79 ? 2.178 5.435 -12.909 1.00 94.12 79 PHE A CA 1
ATOM 552 C C . PHE A 1 79 ? 2.756 5.555 -11.490 1.00 94.12 79 PHE A C 1
ATOM 554 O O . PHE A 1 79 ? 2.175 6.249 -10.655 1.00 94.12 79 PHE A O 1
ATOM 561 N N . ILE A 1 80 ? 3.901 4.917 -11.211 1.00 92.88 80 ILE A N 1
ATOM 562 C CA . ILE A 1 80 ? 4.580 5.009 -9.908 1.00 92.88 80 ILE A CA 1
ATOM 563 C C . ILE A 1 80 ? 4.979 6.461 -9.609 1.00 92.88 80 ILE A C 1
ATOM 565 O O . ILE A 1 80 ? 4.732 6.943 -8.501 1.00 92.88 80 ILE A O 1
ATOM 569 N N . LEU A 1 81 ? 5.569 7.171 -10.571 1.00 91.38 81 LEU A N 1
ATOM 570 C CA . LEU A 1 81 ? 5.970 8.566 -10.375 1.00 91.38 81 LEU A CA 1
ATOM 571 C C . LEU A 1 81 ? 4.765 9.457 -10.048 1.00 91.38 81 LEU A C 1
ATOM 573 O O . LEU A 1 81 ? 4.768 10.151 -9.030 1.00 91.38 81 LEU A O 1
ATOM 577 N N . GLU A 1 82 ? 3.709 9.379 -10.853 1.00 90.25 82 GLU A N 1
ATOM 578 C CA . GLU A 1 82 ? 2.533 10.244 -10.727 1.00 90.25 82 GLU A CA 1
ATOM 579 C C . GLU A 1 82 ? 1.696 9.937 -9.478 1.00 90.25 82 GLU A C 1
ATOM 581 O O . GLU A 1 82 ? 1.257 10.848 -8.774 1.00 90.25 82 GLU A O 1
ATOM 586 N N . ASN A 1 83 ? 1.474 8.652 -9.182 1.00 86.19 83 ASN A N 1
ATOM 587 C CA . ASN A 1 83 ? 0.472 8.227 -8.201 1.00 86.19 83 ASN A CA 1
ATOM 588 C C . ASN A 1 83 ? 1.049 7.783 -6.857 1.00 86.19 83 ASN A C 1
ATOM 590 O O . ASN A 1 83 ? 0.292 7.709 -5.885 1.00 86.19 83 ASN A O 1
ATOM 594 N N . CYS A 1 84 ? 2.344 7.464 -6.798 1.00 85.00 84 CYS A N 1
ATOM 595 C CA . CYS A 1 84 ? 2.997 6.973 -5.585 1.00 85.00 84 CYS A CA 1
ATOM 596 C C . CYS A 1 84 ? 4.024 7.970 -5.030 1.00 85.00 84 CYS A C 1
ATOM 598 O O . CYS A 1 84 ? 4.149 8.097 -3.812 1.00 85.00 84 CYS A O 1
ATOM 600 N N . VAL A 1 85 ? 4.754 8.678 -5.901 1.00 81.44 85 VAL A N 1
ATOM 601 C CA . VAL A 1 85 ? 5.800 9.640 -5.496 1.00 81.44 85 VAL A CA 1
ATOM 602 C C . VAL A 1 85 ? 5.297 11.091 -5.523 1.00 81.44 85 VAL A C 1
ATOM 604 O O . VAL A 1 85 ? 5.641 11.877 -4.639 1.00 81.44 85 VAL A O 1
ATOM 607 N N . GLY A 1 86 ? 4.436 11.441 -6.487 1.00 61.53 86 GLY A N 1
ATOM 608 C CA . GLY A 1 86 ? 3.929 12.802 -6.713 1.00 61.53 86 GLY A CA 1
ATOM 609 C C . GLY A 1 86 ? 3.000 13.368 -5.627 1.00 61.53 86 GLY A C 1
ATOM 610 O O . GLY A 1 86 ? 2.804 14.580 -5.546 1.00 61.53 86 GLY A O 1
ATOM 611 N N . THR A 1 87 ? 2.455 12.539 -4.734 1.00 52.66 87 THR A N 1
ATOM 612 C CA . THR A 1 87 ? 1.503 12.958 -3.691 1.00 52.66 87 THR A CA 1
ATOM 613 C C . THR A 1 87 ? 2.205 13.405 -2.401 1.00 52.66 87 THR A C 1
ATOM 615 O O . THR A 1 87 ? 2.013 12.818 -1.339 1.00 52.66 87 THR A O 1
ATOM 618 N N . ASN A 1 88 ? 3.031 14.453 -2.459 1.00 48.38 88 ASN A N 1
ATOM 619 C CA . ASN A 1 88 ? 3.702 15.038 -1.284 1.00 48.38 88 ASN A CA 1
ATOM 620 C C . ASN A 1 88 ? 2.947 16.249 -0.697 1.00 48.38 88 ASN A C 1
ATOM 622 O O . ASN A 1 88 ? 3.545 17.267 -0.353 1.00 48.38 88 ASN A O 1
ATOM 626 N N . VAL A 1 89 ? 1.623 16.150 -0.537 1.00 39.94 89 VAL A N 1
ATOM 627 C CA . VAL A 1 89 ? 0.841 17.153 0.208 1.00 39.94 89 VAL A CA 1
ATOM 628 C C . VAL A 1 89 ? 0.599 16.634 1.627 1.00 39.94 89 VAL A C 1
ATOM 630 O O . VAL A 1 89 ? -0.429 16.033 1.920 1.00 39.94 89 VAL A O 1
ATOM 633 N N . GLY A 1 90 ? 1.578 16.854 2.513 1.00 41.03 90 GLY A N 1
ATOM 634 C CA . GLY A 1 90 ? 1.417 16.661 3.962 1.00 41.03 90 GLY A CA 1
ATOM 635 C C . GLY A 1 90 ? 2.103 15.433 4.570 1.00 41.03 90 GLY A C 1
ATOM 636 O O . GLY A 1 90 ? 1.448 14.655 5.255 1.00 41.03 90 GLY A O 1
ATOM 637 N N . GLY A 1 91 ? 3.421 15.298 4.374 1.00 50.22 91 GLY A N 1
ATOM 638 C CA . GLY A 1 91 ? 4.232 14.255 5.019 1.00 50.22 91 GLY A CA 1
ATOM 639 C C . GLY A 1 91 ? 4.179 12.928 4.269 1.00 50.22 91 GLY A C 1
ATOM 640 O O . GLY A 1 91 ? 3.633 11.952 4.776 1.00 50.22 91 GLY A O 1
ATOM 641 N N . GLY A 1 92 ? 4.708 12.922 3.043 1.00 50.38 92 GLY A N 1
ATOM 642 C CA . GLY A 1 92 ? 4.735 11.740 2.190 1.00 50.38 92 GLY A CA 1
ATOM 643 C C . GLY A 1 92 ? 5.597 10.589 2.727 1.00 50.38 92 GLY A C 1
ATOM 644 O O . GLY A 1 92 ? 6.191 10.690 3.805 1.00 50.38 92 GLY A O 1
ATOM 645 N N . PRO A 1 93 ? 5.639 9.469 1.986 1.00 54.38 93 PRO A N 1
ATOM 646 C CA . PRO A 1 93 ? 6.371 8.269 2.377 1.00 54.38 93 PRO A CA 1
ATOM 647 C C . PRO A 1 93 ? 7.839 8.586 2.681 1.00 54.38 93 PRO A C 1
ATOM 649 O O . PRO A 1 93 ? 8.438 9.451 2.044 1.00 54.38 93 PRO A O 1
ATOM 652 N N . ASP A 1 94 ? 8.412 7.873 3.660 1.00 65.56 94 ASP A N 1
ATOM 653 C CA . ASP A 1 94 ? 9.816 8.015 4.059 1.00 65.56 94 ASP A CA 1
ATOM 654 C C . ASP A 1 94 ? 10.706 8.065 2.810 1.00 65.56 94 ASP A C 1
ATOM 656 O O . ASP A 1 94 ? 10.692 7.143 1.987 1.00 65.56 94 ASP A O 1
ATOM 660 N N . CYS A 1 95 ? 11.480 9.145 2.671 1.00 71.44 95 CYS A N 1
ATOM 661 C CA . CYS A 1 95 ? 12.384 9.355 1.542 1.00 71.44 95 CYS A CA 1
ATOM 662 C C . CYS A 1 95 ? 13.316 8.142 1.348 1.00 71.44 95 CYS A C 1
ATOM 664 O O . CYS A 1 95 ? 13.654 7.782 0.219 1.00 71.44 95 CYS A O 1
ATOM 666 N N . THR A 1 96 ? 13.648 7.429 2.431 1.00 80.12 96 THR A N 1
ATOM 667 C CA . THR A 1 96 ? 14.406 6.170 2.409 1.00 80.12 96 THR A CA 1
ATOM 668 C C . THR A 1 96 ? 13.655 5.036 1.705 1.00 80.12 96 THR A C 1
ATOM 670 O O . THR A 1 96 ? 14.252 4.302 0.907 1.00 80.12 96 THR A O 1
ATOM 673 N N . TYR A 1 97 ? 12.355 4.879 1.972 1.00 84.44 97 TYR A N 1
ATOM 674 C CA . TYR A 1 97 ? 11.518 3.871 1.324 1.00 84.44 97 TYR A CA 1
ATOM 675 C C . TYR A 1 97 ? 11.358 4.178 -0.163 1.00 84.44 97 TYR A C 1
ATOM 677 O O . TYR A 1 97 ? 11.677 3.322 -0.990 1.00 84.44 97 TYR A O 1
ATOM 685 N N . VAL A 1 98 ? 10.969 5.413 -0.503 1.00 87.19 98 VAL A N 1
ATOM 686 C CA . VAL A 1 98 ? 10.812 5.856 -1.899 1.00 87.19 98 VAL A CA 1
ATOM 687 C C . VAL A 1 98 ? 12.101 5.609 -2.678 1.00 87.19 98 VAL A C 1
ATOM 689 O O . VAL A 1 98 ? 12.092 4.907 -3.687 1.00 87.19 98 VAL A O 1
ATOM 692 N N . LYS A 1 99 ? 13.239 6.068 -2.148 1.00 87.94 99 LYS A N 1
ATOM 693 C CA . LYS A 1 99 ? 14.568 5.834 -2.725 1.00 87.94 99 LYS A CA 1
ATOM 694 C C . LYS A 1 99 ? 14.868 4.350 -2.946 1.00 87.94 99 LYS A C 1
ATOM 696 O O . LYS A 1 99 ? 15.442 3.981 -3.971 1.00 87.94 99 LYS A O 1
ATOM 701 N N . THR A 1 100 ? 14.511 3.493 -1.989 1.00 91.25 100 THR A N 1
ATOM 702 C CA . THR A 1 100 ? 14.730 2.045 -2.100 1.00 91.25 100 THR A CA 1
ATOM 703 C C . THR A 1 100 ? 13.872 1.435 -3.203 1.00 91.25 100 THR A C 1
ATOM 705 O O . THR A 1 100 ? 14.386 0.628 -3.979 1.00 91.25 100 THR A O 1
ATOM 708 N N . ILE A 1 101 ? 12.598 1.825 -3.300 1.00 93.19 101 ILE A N 1
ATOM 709 C CA . ILE A 1 101 ? 11.700 1.355 -4.358 1.00 93.19 101 ILE A CA 1
ATOM 710 C C . ILE A 1 101 ? 12.190 1.828 -5.726 1.00 93.19 101 ILE A C 1
ATOM 712 O O . ILE A 1 101 ? 12.374 0.987 -6.599 1.00 93.19 101 ILE A O 1
ATOM 716 N N . LEU A 1 102 ? 12.488 3.120 -5.898 1.00 93.69 102 LEU A N 1
ATOM 717 C CA . LEU A 1 102 ? 12.975 3.670 -7.169 1.00 93.69 102 LEU A CA 1
ATOM 718 C C . LEU A 1 102 ? 14.236 2.944 -7.651 1.00 93.69 102 LEU A C 1
ATOM 720 O O . LEU A 1 102 ? 14.272 2.456 -8.777 1.00 93.69 102 LEU A O 1
ATOM 724 N N . LYS A 1 103 ? 15.226 2.753 -6.766 1.00 94.75 103 LYS A N 1
ATOM 725 C CA . LYS A 1 103 ? 16.441 1.985 -7.087 1.00 94.75 103 LYS A CA 1
ATOM 726 C C . LYS A 1 103 ? 16.124 0.573 -7.585 1.00 94.75 103 LYS A C 1
ATOM 728 O O . LYS A 1 103 ? 16.804 0.057 -8.467 1.00 94.75 103 LYS A O 1
ATOM 733 N N . LYS A 1 104 ? 15.144 -0.087 -6.966 1.00 96.06 104 LYS A N 1
ATOM 734 C CA . LYS A 1 104 ? 14.755 -1.456 -7.309 1.00 96.06 104 LYS A CA 1
ATOM 735 C C . LYS A 1 104 ? 13.963 -1.529 -8.613 1.00 96.06 104 LYS A C 1
ATOM 737 O O . LYS A 1 104 ? 14.185 -2.463 -9.369 1.00 96.06 104 LYS A O 1
ATOM 742 N N . VAL A 1 105 ? 13.086 -0.562 -8.866 1.00 95.31 105 VAL A N 1
ATOM 743 C CA . VAL A 1 105 ? 12.324 -0.440 -10.117 1.00 95.31 105 VAL A CA 1
ATOM 744 C C . VAL A 1 105 ? 13.271 -0.222 -11.295 1.00 95.31 105 VAL A C 1
ATOM 746 O O . VAL A 1 105 ? 13.175 -0.956 -12.272 1.00 95.31 105 VAL A O 1
ATOM 749 N N . ILE A 1 106 ? 14.229 0.705 -11.161 1.00 95.38 106 ILE A N 1
ATOM 750 C CA . ILE A 1 106 ? 15.271 0.956 -12.170 1.00 95.38 106 ILE A CA 1
ATOM 751 C C . ILE A 1 106 ? 16.033 -0.338 -12.480 1.00 95.38 106 ILE A C 1
ATOM 753 O O . ILE A 1 106 ? 16.076 -0.768 -13.626 1.00 95.38 106 ILE A O 1
ATOM 757 N N . ALA A 1 107 ? 16.558 -1.009 -11.448 1.00 95.44 107 ALA A N 1
ATOM 758 C CA . ALA A 1 107 ? 17.331 -2.237 -11.632 1.00 95.44 107 ALA A CA 1
ATOM 759 C C . ALA A 1 107 ? 16.521 -3.380 -12.279 1.00 95.44 107 ALA A C 1
ATOM 761 O O . ALA A 1 107 ? 17.082 -4.181 -13.022 1.00 95.44 107 ALA A O 1
ATOM 762 N N . GLU A 1 108 ? 15.220 -3.486 -11.991 1.00 94.25 108 GLU A N 1
ATOM 763 C CA . GLU A 1 108 ? 14.349 -4.507 -12.593 1.00 94.25 108 GLU A CA 1
ATOM 764 C C . GLU A 1 108 ? 14.083 -4.225 -14.080 1.00 94.25 108 GLU A C 1
ATOM 766 O O . GLU A 1 108 ? 14.102 -5.153 -14.894 1.00 94.25 108 GLU A O 1
ATOM 771 N N . ALA A 1 109 ? 13.863 -2.959 -14.445 1.00 93.44 109 ALA A N 1
ATOM 772 C CA . ALA A 1 109 ? 13.688 -2.549 -15.836 1.00 93.44 109 ALA A CA 1
ATOM 773 C C . ALA A 1 109 ? 14.984 -2.755 -16.645 1.00 93.44 109 ALA A C 1
ATOM 775 O O . ALA A 1 109 ? 14.944 -3.388 -17.700 1.00 93.44 109 ALA A O 1
ATOM 776 N N . GLU A 1 110 ? 16.141 -2.358 -16.098 1.00 93.62 110 GLU A N 1
ATOM 777 C CA . GLU A 1 110 ? 17.463 -2.616 -16.695 1.00 93.62 110 GLU A CA 1
ATOM 778 C C . GLU A 1 110 ? 17.702 -4.119 -16.920 1.00 93.62 110 GLU A C 1
ATOM 780 O O . GLU A 1 110 ? 18.141 -4.533 -17.995 1.00 93.62 110 GLU A O 1
ATOM 785 N N . LEU A 1 111 ? 17.379 -4.956 -15.925 1.00 92.12 111 LEU A N 1
ATOM 786 C CA . LEU A 1 111 ? 17.538 -6.411 -16.016 1.00 92.12 111 LEU A CA 1
ATOM 787 C C . LEU A 1 111 ? 16.643 -7.025 -17.099 1.00 92.12 111 LEU A C 1
ATOM 789 O O . LEU A 1 111 ? 17.051 -7.967 -17.780 1.00 92.12 111 LEU A O 1
ATOM 793 N N . SER A 1 112 ? 15.434 -6.491 -17.262 1.00 88.44 112 SER A N 1
ATOM 794 C CA . SER A 1 112 ? 14.465 -6.958 -18.257 1.00 88.44 112 SER A CA 1
ATOM 795 C C . SER A 1 112 ? 14.773 -6.448 -19.671 1.00 88.44 112 SER A C 1
ATOM 797 O O . SER A 1 112 ? 14.053 -6.793 -20.602 1.00 88.44 112 SER A O 1
ATOM 799 N N . SER A 1 113 ? 15.850 -5.665 -19.849 1.00 80.75 113 SER A N 1
ATOM 800 C CA . SER A 1 113 ? 16.148 -4.920 -21.085 1.00 80.75 113 SER A CA 1
ATOM 801 C C . SER A 1 113 ? 15.015 -3.974 -21.510 1.00 80.75 113 SER A C 1
ATOM 803 O O . SER A 1 113 ? 14.890 -3.642 -22.689 1.00 80.75 113 SER A O 1
ATOM 805 N N . ASP A 1 114 ? 14.198 -3.543 -20.546 1.00 83.69 114 ASP A N 1
ATOM 806 C CA . ASP A 1 114 ? 13.147 -2.552 -20.745 1.00 83.69 114 ASP A CA 1
ATOM 807 C C . ASP A 1 114 ? 13.734 -1.136 -20.695 1.00 83.69 114 ASP A C 1
ATOM 809 O O . ASP A 1 114 ? 14.777 -0.877 -20.090 1.00 83.69 114 ASP A O 1
ATOM 813 N N . ILE A 1 115 ? 13.033 -0.191 -21.324 1.00 91.50 115 ILE A N 1
ATOM 814 C CA . ILE A 1 115 ? 13.395 1.227 -21.275 1.00 91.50 115 ILE A CA 1
ATOM 815 C C . ILE A 1 115 ? 13.127 1.752 -19.863 1.00 91.50 115 ILE A C 1
ATOM 817 O O . ILE A 1 115 ? 11.994 1.700 -19.377 1.00 91.50 115 ILE A O 1
ATOM 821 N N . VAL A 1 116 ? 14.163 2.291 -19.226 1.00 95.00 116 VAL A N 1
ATOM 822 C CA . VAL A 1 116 ? 14.026 3.108 -18.018 1.00 95.00 116 VAL A CA 1
ATOM 823 C C . VAL A 1 116 ? 13.755 4.541 -18.454 1.00 95.00 116 VAL A C 1
ATOM 825 O O . VAL A 1 116 ? 14.527 5.089 -19.237 1.00 95.00 116 VAL A O 1
ATOM 828 N N . ILE A 1 117 ? 12.656 5.131 -17.987 1.00 94.88 117 ILE A N 1
ATOM 829 C CA . ILE A 1 117 ? 12.309 6.517 -18.333 1.00 94.88 117 ILE A CA 1
ATOM 830 C C . ILE A 1 117 ? 13.237 7.505 -17.611 1.00 94.88 117 ILE A C 1
ATOM 832 O O . ILE A 1 117 ? 13.611 7.279 -16.455 1.00 94.88 117 ILE A O 1
ATOM 836 N N . ASP A 1 118 ? 13.601 8.602 -18.278 1.00 95.12 118 ASP A N 1
ATOM 837 C CA . ASP A 1 118 ? 14.555 9.590 -17.755 1.00 95.12 118 ASP A CA 1
ATOM 838 C C . ASP A 1 118 ? 14.050 10.218 -16.448 1.00 95.12 118 ASP A C 1
ATOM 840 O O . ASP A 1 118 ? 14.806 10.361 -15.483 1.00 95.12 118 ASP A O 1
ATOM 844 N N . GLU A 1 119 ? 12.744 10.471 -16.358 1.00 93.81 119 GLU A N 1
ATOM 845 C CA . GLU A 1 119 ? 12.077 11.040 -15.186 1.00 93.81 119 GLU A CA 1
ATOM 846 C C . GLU A 1 119 ? 12.275 10.179 -13.927 1.00 93.81 119 GLU A C 1
ATOM 848 O O . GLU A 1 119 ? 12.327 10.695 -12.807 1.00 93.81 119 GLU A O 1
ATOM 853 N N . LEU A 1 120 ? 12.435 8.861 -14.089 1.00 91.50 120 LEU A N 1
ATOM 854 C CA . LEU A 1 120 ? 12.684 7.947 -12.978 1.00 91.50 120 LEU A CA 1
ATOM 855 C C . LEU A 1 120 ? 14.112 8.103 -12.433 1.00 91.50 120 LEU A C 1
ATOM 857 O O . LEU A 1 120 ? 14.310 8.086 -11.213 1.00 91.50 120 LEU A O 1
ATOM 861 N N . TYR A 1 121 ? 15.101 8.292 -13.314 1.00 93.25 121 TYR A N 1
ATOM 862 C CA . TYR A 1 121 ? 16.470 8.623 -12.908 1.00 93.25 121 TYR A CA 1
ATOM 863 C C . TYR A 1 121 ? 16.549 10.017 -12.289 1.00 93.25 121 TYR A C 1
ATOM 865 O O . TYR A 1 121 ? 17.254 10.194 -11.291 1.00 93.25 121 TYR A O 1
ATOM 873 N N . GLU A 1 122 ? 15.815 10.989 -12.831 1.00 92.00 122 GLU A N 1
ATOM 874 C CA . GLU A 1 122 ? 15.742 12.342 -12.280 1.00 92.00 122 GLU A CA 1
ATOM 875 C C . GLU A 1 122 ? 15.150 12.348 -10.867 1.00 92.00 122 GLU A C 1
ATOM 877 O O . GLU A 1 122 ? 15.737 12.943 -9.956 1.00 92.00 122 GLU A O 1
ATOM 882 N N . GLU A 1 123 ? 14.032 11.649 -10.646 1.00 88.25 123 GLU A N 1
ATOM 883 C CA . GLU A 1 123 ? 13.424 11.513 -9.320 1.00 88.25 123 GLU A CA 1
ATOM 884 C C . GLU A 1 123 ? 14.355 10.780 -8.351 1.00 88.25 123 GLU A C 1
ATOM 886 O O . GLU A 1 123 ? 14.566 11.224 -7.221 1.00 88.25 123 GLU A O 1
ATOM 891 N N . PHE A 1 124 ? 14.981 9.685 -8.793 1.00 90.12 124 PHE A N 1
ATOM 892 C CA . PHE A 1 124 ? 15.953 8.971 -7.971 1.00 90.12 124 PHE A CA 1
ATOM 893 C C . PHE A 1 124 ? 17.139 9.871 -7.593 1.00 90.12 124 PHE A C 1
ATOM 895 O O . PHE A 1 124 ? 17.539 9.913 -6.425 1.00 90.12 124 PHE A O 1
ATOM 902 N N . GLY A 1 125 ? 17.661 10.640 -8.551 1.00 88.25 125 GLY A N 1
ATOM 903 C CA . GLY A 1 125 ? 18.686 11.655 -8.329 1.00 88.25 125 GLY A CA 1
ATOM 904 C C . GLY A 1 125 ? 18.236 12.704 -7.312 1.00 88.25 125 GLY A C 1
ATOM 905 O O . GLY A 1 125 ? 18.967 12.996 -6.365 1.00 88.25 125 GLY A O 1
ATOM 906 N N . ARG A 1 126 ? 16.996 13.193 -7.420 1.00 85.44 126 ARG A N 1
ATOM 907 C CA . ARG A 1 126 ? 16.402 14.136 -6.463 1.00 85.44 126 ARG A CA 1
ATOM 908 C C . ARG A 1 126 ? 16.333 13.556 -5.051 1.00 85.44 126 ARG A C 1
ATOM 910 O O . ARG A 1 126 ? 16.773 14.219 -4.108 1.00 85.44 126 ARG A O 1
ATOM 917 N N . CYS A 1 127 ? 15.862 12.317 -4.891 1.00 81.50 127 CYS A N 1
ATOM 918 C CA . CYS A 1 127 ? 15.859 11.627 -3.597 1.00 81.50 127 CYS A CA 1
ATOM 919 C C . CYS A 1 127 ? 17.278 11.504 -3.020 1.00 81.50 127 CYS A C 1
ATOM 921 O O . CYS A 1 127 ? 17.479 11.713 -1.823 1.00 81.50 127 CYS A O 1
ATOM 923 N N . MET A 1 128 ? 18.273 11.201 -3.862 1.00 80.50 128 MET A N 1
ATOM 924 C CA . MET A 1 128 ? 19.683 11.099 -3.465 1.00 80.50 128 MET A CA 1
ATOM 925 C C . MET A 1 128 ? 20.284 12.444 -3.034 1.00 80.50 128 MET A C 1
ATOM 927 O O . MET A 1 128 ? 21.084 12.474 -2.098 1.00 80.50 128 MET A O 1
ATOM 931 N N . SER A 1 129 ? 19.904 13.537 -3.698 1.00 75.75 129 SER A N 1
ATOM 932 C CA . SER A 1 129 ? 20.381 14.896 -3.416 1.00 75.75 129 SER A CA 1
ATOM 933 C C . SER A 1 129 ? 19.663 15.566 -2.245 1.00 75.75 129 SER A C 1
ATOM 935 O O . SER A 1 129 ? 20.210 16.499 -1.650 1.00 75.75 129 SER A O 1
ATOM 937 N N . SER A 1 130 ? 18.460 15.107 -1.888 1.00 66.69 130 SER A N 1
ATOM 938 C CA . SER A 1 130 ? 17.732 15.621 -0.729 1.00 66.69 130 SER A CA 1
ATOM 939 C C . SER A 1 130 ? 18.518 15.330 0.562 1.00 66.69 130 SER A C 1
ATOM 941 O O . SER A 1 130 ? 18.568 14.211 1.070 1.00 66.69 130 SER A O 1
ATOM 943 N N . ARG A 1 131 ? 19.185 16.351 1.117 1.00 54.69 131 ARG A N 1
ATOM 944 C CA . ARG A 1 131 ? 19.772 16.300 2.469 1.00 54.69 131 ARG A CA 1
ATOM 945 C C . ARG A 1 131 ? 18.640 16.366 3.496 1.00 54.69 131 ARG A C 1
ATOM 947 O O . ARG A 1 131 ? 18.460 17.384 4.150 1.00 54.69 131 ARG A O 1
ATOM 954 N N . ALA A 1 132 ? 17.881 15.288 3.647 1.00 50.75 132 ALA A N 1
ATOM 955 C CA . ALA A 1 132 ? 16.892 15.146 4.712 1.00 50.75 132 ALA A CA 1
ATOM 956 C C . ALA A 1 132 ? 17.412 14.220 5.822 1.00 50.75 132 ALA A C 1
ATOM 958 O O . ALA A 1 132 ? 16.728 13.305 6.255 1.00 50.75 132 ALA A O 1
ATOM 959 N N . ASN A 1 133 ? 18.628 14.479 6.308 1.00 48.91 133 ASN A N 1
ATOM 960 C CA . ASN A 1 133 ? 19.037 14.025 7.634 1.00 48.91 133 ASN A CA 1
ATOM 961 C C . ASN A 1 133 ? 18.969 15.240 8.562 1.00 48.91 133 ASN A C 1
ATOM 963 O O . ASN A 1 133 ? 19.999 15.811 8.906 1.00 48.91 133 ASN A O 1
ATOM 967 N N . ASN A 1 134 ? 17.755 15.664 8.922 1.00 44.72 134 ASN A N 1
ATOM 968 C CA . ASN A 1 134 ? 17.555 16.371 10.183 1.00 44.72 134 ASN A CA 1
ATOM 969 C C . ASN A 1 134 ? 17.329 15.285 11.244 1.00 44.72 134 ASN A C 1
ATOM 971 O O . ASN A 1 134 ? 16.203 14.802 11.370 1.00 44.72 134 ASN A O 1
ATOM 975 N N . PRO A 1 135 ? 18.372 14.862 11.983 1.00 46.12 135 PRO A N 1
ATOM 976 C CA . PRO A 1 135 ? 18.233 13.859 13.039 1.00 46.12 135 PRO A CA 1
ATOM 977 C C . PRO A 1 135 ? 17.307 14.315 14.180 1.00 46.12 135 PRO A C 1
ATOM 979 O O . PRO A 1 135 ? 16.906 13.504 14.999 1.00 46.12 135 PRO A O 1
ATOM 982 N N . GLU A 1 136 ? 16.918 15.593 14.238 1.00 45.50 136 GLU A N 1
ATOM 983 C CA . GLU A 1 136 ? 15.963 16.102 15.235 1.00 45.50 136 GLU A CA 1
ATOM 984 C C . GLU A 1 136 ? 14.485 15.859 14.886 1.00 45.50 136 GLU A C 1
ATOM 986 O O . GLU A 1 136 ? 13.647 15.848 15.783 1.00 45.50 136 GLU A O 1
ATOM 991 N N . LEU A 1 137 ? 14.146 15.606 13.614 1.00 44.25 137 LEU A N 1
ATOM 992 C CA . LEU A 1 137 ? 12.795 15.182 13.208 1.00 44.25 137 LEU A CA 1
ATOM 993 C C . LEU A 1 137 ? 12.686 13.659 13.051 1.00 44.25 137 LEU A C 1
ATOM 995 O O . LEU A 1 137 ? 11.603 13.147 12.771 1.00 44.25 137 LEU A O 1
ATOM 999 N N . SER A 1 138 ? 13.781 12.921 13.279 1.00 44.06 138 SER A N 1
ATOM 1000 C CA . SER A 1 138 ? 13.843 11.459 13.197 1.00 44.06 138 SER A CA 1
ATOM 1001 C C . SER A 1 138 ? 13.195 10.765 14.398 1.00 44.06 138 SER A C 1
ATOM 1003 O O . SER A 1 138 ? 13.677 9.725 14.854 1.00 44.06 138 SER A O 1
ATOM 1005 N N . LEU A 1 139 ? 12.087 11.296 14.918 1.00 48.59 139 LEU A N 1
ATOM 1006 C CA . LEU A 1 139 ? 11.227 10.514 15.793 1.00 48.59 139 LEU A CA 1
ATOM 1007 C C . LEU A 1 139 ? 10.499 9.484 14.921 1.00 48.59 139 LEU A C 1
ATOM 1009 O O . LEU A 1 139 ? 9.344 9.699 14.586 1.00 48.59 139 LEU A O 1
ATOM 1013 N N . ALA A 1 140 ? 11.247 8.450 14.514 1.00 56.59 140 ALA A N 1
ATOM 1014 C CA . ALA A 1 140 ? 10.962 7.098 14.019 1.00 56.59 140 ALA A CA 1
ATOM 1015 C C . ALA A 1 140 ? 9.516 6.714 13.658 1.00 56.59 140 ALA A C 1
ATOM 1017 O O . ALA A 1 140 ? 9.100 5.581 13.896 1.00 56.59 140 ALA A O 1
ATOM 1018 N N . LYS A 1 141 ? 8.726 7.630 13.109 1.00 61.19 141 LYS A N 1
ATOM 1019 C CA . LYS A 1 141 ? 7.304 7.455 12.865 1.00 61.19 141 LYS A CA 1
ATOM 1020 C C . LYS A 1 141 ? 7.022 7.709 11.394 1.00 61.19 141 LYS A C 1
ATOM 1022 O O . LYS A 1 141 ? 7.341 8.768 10.864 1.00 61.19 141 LYS A O 1
ATOM 1027 N N . ILE A 1 142 ? 6.434 6.716 10.748 1.00 69.81 142 ILE A N 1
ATOM 1028 C CA . ILE A 1 142 ? 6.087 6.717 9.337 1.00 69.81 142 ILE A CA 1
ATOM 1029 C C . ILE A 1 142 ? 4.571 6.667 9.212 1.00 69.81 142 ILE A C 1
ATOM 1031 O O . ILE A 1 142 ? 3.904 5.936 9.945 1.00 69.81 142 ILE A O 1
ATOM 1035 N N . TYR A 1 143 ? 4.025 7.419 8.265 1.00 74.19 143 TYR A N 1
ATOM 1036 C CA . TYR A 1 143 ? 2.624 7.296 7.898 1.00 74.19 143 TYR A CA 1
ATOM 1037 C C . TYR A 1 143 ? 2.449 6.101 6.964 1.00 74.19 143 TYR A C 1
ATOM 1039 O O . TYR A 1 143 ? 3.079 6.032 5.909 1.00 74.19 143 TYR A O 1
ATOM 1047 N N . LYS A 1 144 ? 1.599 5.156 7.366 1.00 79.00 144 LYS A N 1
ATOM 1048 C CA . LYS A 1 144 ? 1.095 4.089 6.500 1.00 79.00 144 LYS A CA 1
ATOM 1049 C C . LYS A 1 144 ? -0.345 4.383 6.153 1.00 79.00 144 LYS A C 1
ATOM 1051 O O . LYS A 1 144 ? -1.140 4.669 7.046 1.00 79.00 144 LYS A O 1
ATOM 1056 N N . GLU A 1 145 ? -0.678 4.280 4.880 1.00 82.31 145 GLU A N 1
ATOM 1057 C CA . GLU A 1 145 ? -2.054 4.364 4.427 1.00 82.31 145 GLU A CA 1
ATOM 1058 C C . GLU A 1 145 ? -2.572 2.955 4.145 1.00 82.31 145 GLU A C 1
ATOM 1060 O O . GLU A 1 145 ? -2.087 2.265 3.249 1.00 82.31 145 GLU A O 1
ATOM 1065 N N . ILE A 1 146 ? -3.527 2.505 4.956 1.00 84.25 146 ILE A N 1
ATOM 1066 C CA . ILE A 1 146 ? -4.150 1.192 4.808 1.00 84.25 146 ILE A CA 1
ATOM 1067 C C . ILE A 1 146 ? -5.488 1.380 4.119 1.00 84.25 146 ILE A C 1
ATOM 1069 O O . ILE A 1 146 ? 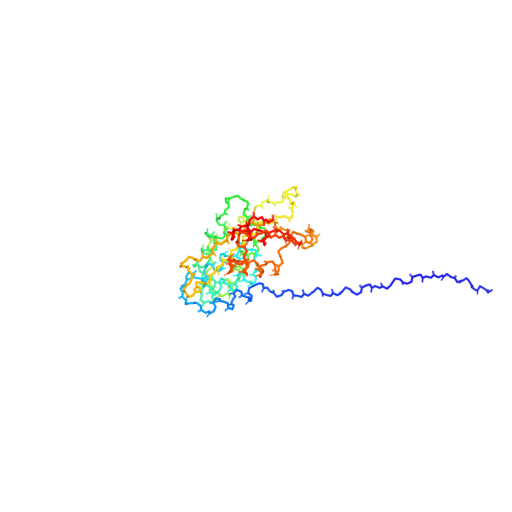-6.356 2.087 4.628 1.00 84.25 146 ILE A O 1
ATOM 1073 N N . 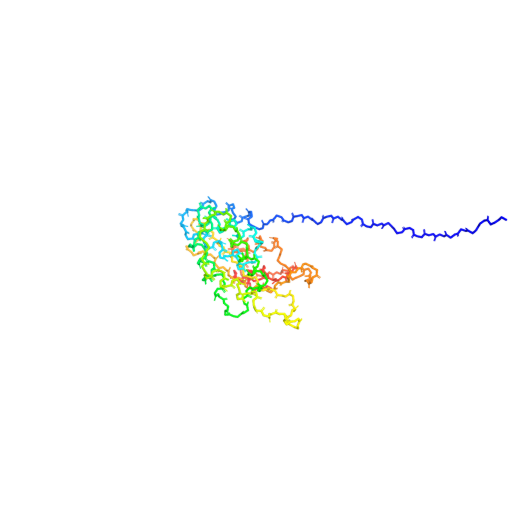SER A 1 147 ? -5.623 0.737 2.964 1.00 82.81 147 SER A N 1
ATOM 1074 C CA . SER A 1 147 ? -6.848 0.734 2.178 1.00 82.81 147 SER A CA 1
ATOM 1075 C C . SER A 1 147 ? -7.438 -0.663 2.152 1.00 82.81 147 SER A C 1
ATOM 1077 O O . SER A 1 147 ? -6.742 -1.624 1.825 1.00 82.81 147 SER A O 1
ATOM 1079 N N . PHE A 1 148 ? -8.722 -0.766 2.474 1.00 79.31 148 PHE A N 1
ATOM 1080 C CA . PHE A 1 148 ? -9.484 -1.998 2.311 1.00 79.31 148 PHE A CA 1
ATOM 1081 C C . PHE A 1 148 ? -10.300 -1.905 1.029 1.00 79.31 148 PHE A C 1
ATOM 1083 O O . PHE A 1 148 ? -10.990 -0.913 0.797 1.00 79.31 148 PHE A O 1
ATOM 1090 N N . LEU A 1 149 ? -10.192 -2.934 0.193 1.00 71.12 149 LEU A N 1
ATOM 1091 C CA . LEU A 1 149 ? -11.011 -3.097 -0.999 1.00 71.12 149 LEU A CA 1
ATOM 1092 C C . LEU A 1 149 ? -11.980 -4.237 -0.718 1.00 71.12 149 LEU A C 1
ATOM 1094 O O . LEU A 1 149 ? -11.580 -5.399 -0.715 1.00 71.12 149 LEU A O 1
ATOM 1098 N N . SER A 1 150 ? -13.241 -3.914 -0.439 1.00 62.09 150 SER A N 1
ATOM 1099 C CA . SER A 1 150 ? -14.262 -4.953 -0.329 1.00 62.09 150 SER A CA 1
ATOM 1100 C C . SER A 1 150 ? -14.642 -5.438 -1.735 1.00 62.09 150 SER A C 1
ATOM 1102 O O . SER A 1 150 ? -15.030 -4.602 -2.561 1.00 62.09 150 SER A O 1
ATOM 1104 N N . PRO A 1 151 ? -14.542 -6.747 -2.048 1.00 56.09 151 PRO A N 1
ATOM 1105 C CA . PRO A 1 151 ? -15.205 -7.278 -3.226 1.00 56.09 151 PRO A CA 1
ATOM 1106 C C . PRO A 1 151 ? -16.707 -7.093 -3.019 1.00 56.09 151 PRO A C 1
ATOM 1108 O O . PRO A 1 151 ? -17.231 -7.429 -1.959 1.00 56.09 151 PRO A O 1
ATOM 1111 N N . ALA A 1 152 ? -17.403 -6.544 -4.015 1.00 49.53 152 ALA A N 1
ATOM 1112 C CA . ALA A 1 152 ? -18.856 -6.483 -3.986 1.00 49.53 152 ALA A CA 1
ATOM 1113 C C . ALA A 1 152 ? -19.384 -7.922 -3.885 1.00 49.53 152 ALA A C 1
ATOM 1115 O O . ALA A 1 152 ? -19.421 -8.643 -4.880 1.00 49.53 152 ALA A O 1
ATOM 1116 N N . TYR A 1 153 ? -19.720 -8.374 -2.676 1.00 46.69 153 TYR A N 1
ATOM 1117 C CA . TYR A 1 153 ? -20.382 -9.654 -2.502 1.00 46.69 153 TYR A CA 1
ATOM 1118 C C . TYR A 1 153 ? -21.753 -9.495 -3.148 1.00 46.69 153 TYR A C 1
ATOM 1120 O O . TYR A 1 153 ? -22.513 -8.590 -2.783 1.00 46.69 153 TYR A O 1
ATOM 1128 N N . GLU A 1 154 ? -22.021 -10.300 -4.175 1.00 46.94 154 GLU A N 1
ATOM 1129 C CA . GLU A 1 154 ? -23.241 -10.187 -4.963 1.00 46.94 154 GLU A CA 1
ATOM 1130 C C . GLU A 1 154 ? -24.460 -10.134 -4.022 1.00 46.94 154 GLU A C 1
ATOM 1132 O O . GLU A 1 154 ? -24.694 -11.054 -3.241 1.00 46.94 154 GLU A O 1
ATOM 1137 N N . ASN A 1 155 ? -25.213 -9.030 -4.109 1.00 47.94 155 ASN A N 1
ATOM 1138 C CA . ASN A 1 155 ? -26.473 -8.698 -3.421 1.00 47.94 155 ASN A CA 1
ATOM 1139 C C . ASN A 1 155 ? -26.491 -7.859 -2.130 1.00 47.94 155 ASN A C 1
ATOM 1141 O O . ASN A 1 155 ? -27.597 -7.611 -1.645 1.00 47.94 155 ASN A O 1
ATOM 1145 N N . VAL A 1 156 ? -25.393 -7.295 -1.611 1.00 48.47 156 VAL A N 1
ATOM 1146 C CA . VAL A 1 156 ? -25.520 -6.280 -0.535 1.00 48.47 156 VAL A CA 1
ATOM 1147 C C . VAL A 1 156 ? -24.599 -5.083 -0.775 1.00 48.47 156 VAL A C 1
ATOM 1149 O O . VAL A 1 156 ? -23.404 -5.146 -0.531 1.00 48.47 156 VAL A O 1
ATOM 1152 N N . SER A 1 157 ? -25.203 -3.969 -1.208 1.00 43.16 157 SER A N 1
ATOM 1153 C CA . SER A 1 157 ? -24.595 -2.646 -1.430 1.00 43.16 157 SER A CA 1
ATOM 1154 C C . SER A 1 157 ? -23.548 -2.570 -2.553 1.00 43.16 157 SER A C 1
ATOM 1156 O O . SER A 1 157 ? -22.413 -3.010 -2.426 1.00 43.16 157 SER A O 1
ATOM 1158 N N . SER A 1 158 ? -23.912 -1.888 -3.640 1.00 45.22 158 SER A N 1
ATOM 1159 C CA . SER A 1 158 ? -23.085 -1.651 -4.835 1.00 45.22 158 SER A CA 1
ATOM 1160 C C . SER A 1 158 ? -21.876 -0.727 -4.626 1.00 45.22 158 SER A C 1
ATOM 1162 O O . SER A 1 158 ? -21.206 -0.382 -5.596 1.00 45.22 158 SER A O 1
ATOM 1164 N N . ASN A 1 159 ? -21.602 -0.298 -3.392 1.00 49.03 159 ASN A N 1
ATOM 1165 C CA . ASN A 1 159 ? -20.489 0.592 -3.088 1.00 49.03 159 ASN A CA 1
ATOM 1166 C C . ASN A 1 159 ? -19.399 -0.187 -2.345 1.00 49.03 159 ASN A C 1
ATOM 1168 O O . ASN A 1 159 ? -19.652 -0.620 -1.216 1.00 49.03 159 ASN A O 1
ATOM 1172 N N . PRO A 1 160 ? -18.199 -0.357 -2.931 1.00 55.78 160 PRO A N 1
ATOM 1173 C CA . PRO A 1 160 ? -17.081 -0.951 -2.216 1.00 55.78 160 PRO A CA 1
ATOM 1174 C C . PRO A 1 160 ? -16.809 -0.130 -0.951 1.00 55.78 160 PRO A C 1
ATOM 1176 O O . PRO A 1 160 ? -16.698 1.098 -1.006 1.00 55.78 160 PRO A O 1
ATOM 1179 N N . VAL A 1 161 ? -16.721 -0.800 0.201 1.00 55.78 161 VAL A N 1
ATOM 1180 C CA . VAL A 1 161 ? -16.301 -0.156 1.451 1.00 55.78 161 VAL A CA 1
ATOM 1181 C C . VAL A 1 161 ? -14.836 0.223 1.286 1.00 55.78 161 VAL A C 1
ATOM 1183 O O . VAL A 1 161 ? -13.953 -0.622 1.393 1.00 55.78 161 VAL A O 1
ATOM 1186 N N . SER A 1 162 ? -14.598 1.493 0.967 1.00 70.38 162 SER A N 1
ATOM 1187 C CA . SER A 1 162 ? -13.269 2.072 0.810 1.00 70.38 162 SER A CA 1
ATOM 1188 C C . SER A 1 162 ? -12.939 2.884 2.057 1.00 70.38 162 SER A C 1
ATOM 1190 O O . SER A 1 162 ? -13.257 4.073 2.139 1.00 70.38 162 SER A O 1
ATOM 1192 N N . LEU A 1 163 ? -12.297 2.245 3.034 1.00 79.50 163 LEU A N 1
ATOM 1193 C CA . LEU A 1 163 ? -11.684 2.944 4.161 1.00 79.50 163 LEU A CA 1
ATOM 1194 C C . LEU A 1 163 ? -10.197 3.132 3.883 1.00 79.50 163 LEU A C 1
ATOM 1196 O O . LEU A 1 163 ? -9.483 2.155 3.678 1.00 79.50 163 LEU A O 1
ATOM 1200 N N . VAL A 1 164 ? -9.755 4.386 3.944 1.00 83.19 164 VAL A N 1
ATOM 1201 C CA . VAL A 1 164 ? -8.350 4.781 3.881 1.00 83.19 164 VAL A CA 1
ATOM 1202 C C . VAL A 1 164 ? -7.938 5.292 5.260 1.00 83.19 164 VAL A C 1
ATOM 1204 O O . VAL A 1 164 ? -8.333 6.383 5.677 1.00 83.19 164 VAL A O 1
ATOM 1207 N N . ALA A 1 165 ? -7.167 4.493 5.994 1.00 84.75 165 ALA A N 1
ATOM 1208 C CA . ALA A 1 165 ? -6.675 4.845 7.321 1.00 84.75 165 ALA A CA 1
ATOM 1209 C C . ALA A 1 165 ? -5.202 5.258 7.248 1.00 84.75 165 ALA A C 1
ATOM 1211 O O . ALA A 1 165 ? -4.340 4.439 6.932 1.00 84.75 165 ALA A O 1
ATOM 1212 N N . ARG A 1 166 ? -4.906 6.521 7.578 1.00 84.00 166 ARG A N 1
ATOM 1213 C CA . ARG A 1 166 ? -3.531 7.014 7.735 1.00 84.00 166 ARG A CA 1
ATOM 1214 C C . ARG A 1 166 ? -3.082 6.814 9.176 1.00 84.00 166 ARG A C 1
ATOM 1216 O O . ARG A 1 166 ? -3.607 7.452 10.086 1.00 84.00 166 ARG A O 1
ATOM 1223 N N . LEU A 1 167 ? -2.121 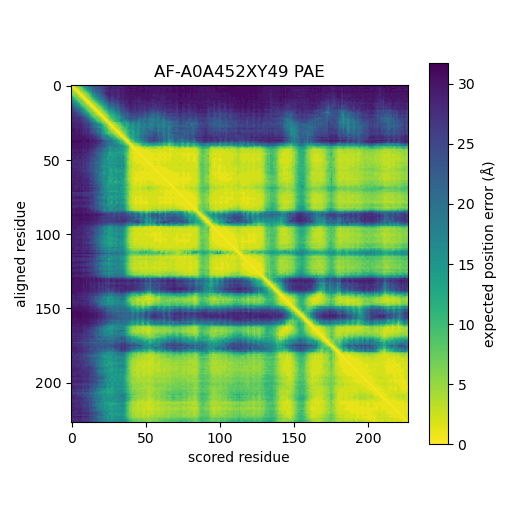5.922 9.372 1.00 83.62 167 LEU A N 1
ATOM 1224 C CA . LEU A 1 167 ? -1.666 5.473 10.681 1.00 83.62 167 LEU A CA 1
ATOM 1225 C C . LEU A 1 167 ? -0.212 5.853 10.898 1.00 83.62 167 LEU A C 1
ATOM 1227 O O . LEU A 1 167 ? 0.645 5.581 10.058 1.00 83.62 167 LEU A O 1
ATOM 1231 N N . LEU A 1 168 ? 0.065 6.433 12.059 1.00 81.19 168 LEU A N 1
ATOM 1232 C CA . LEU A 1 168 ? 1.419 6.742 12.482 1.00 81.19 168 LEU A CA 1
ATOM 1233 C C . LEU A 1 168 ? 2.045 5.487 13.101 1.00 81.19 168 LEU A C 1
ATOM 1235 O O . LEU A 1 168 ? 1.679 5.083 14.202 1.00 81.19 168 LEU A O 1
ATOM 1239 N N . CYS A 1 169 ? 2.965 4.862 12.373 1.00 76.62 169 CYS A N 1
ATOM 1240 C CA . CYS A 1 169 ? 3.600 3.600 12.740 1.00 76.62 169 CYS A CA 1
ATOM 1241 C C . CYS A 1 169 ? 5.088 3.804 13.027 1.00 76.62 169 CYS A C 1
ATOM 1243 O O . CYS A 1 169 ? 5.729 4.632 12.392 1.00 76.62 169 CYS A O 1
ATOM 1245 N N . SER A 1 170 ? 5.674 3.007 13.908 1.00 73.81 170 SER A N 1
ATOM 1246 C CA . SER A 1 170 ? 7.122 2.981 14.091 1.00 73.81 170 SER A CA 1
ATOM 1247 C C . SER A 1 170 ? 7.840 2.314 12.915 1.00 73.81 170 SER A C 1
ATOM 1249 O O . SER A 1 170 ? 7.335 1.361 12.318 1.00 73.81 170 SER A O 1
ATOM 1251 N N . THR A 1 171 ? 9.044 2.803 12.612 1.00 64.50 171 THR A N 1
ATOM 1252 C CA . THR A 1 171 ? 9.951 2.281 11.568 1.00 64.50 171 THR A CA 1
ATOM 1253 C C . THR A 1 171 ? 10.368 0.831 11.814 1.00 64.50 171 THR A C 1
ATOM 1255 O O . THR A 1 171 ? 10.536 0.057 10.870 1.00 64.50 171 THR A O 1
ATOM 1258 N N . ASN A 1 172 ? 10.534 0.442 13.078 1.00 62.94 172 ASN A N 1
ATOM 1259 C CA . ASN A 1 172 ? 10.867 -0.917 13.469 1.00 62.94 172 ASN A CA 1
ATOM 1260 C C . ASN A 1 172 ? 10.253 -1.292 14.828 1.00 62.94 172 ASN A C 1
ATOM 1262 O O . ASN A 1 172 ? 9.824 -0.440 15.602 1.00 62.94 172 ASN A O 1
ATOM 1266 N N . MET A 1 173 ? 10.216 -2.598 15.105 1.00 58.75 173 MET A N 1
ATOM 1267 C CA . MET A 1 173 ? 9.621 -3.171 16.320 1.00 58.75 173 MET A CA 1
ATOM 1268 C C . MET A 1 173 ? 10.394 -2.874 17.616 1.00 58.75 173 MET A C 1
ATOM 1270 O O . MET A 1 173 ? 9.906 -3.229 18.682 1.00 58.75 173 MET A O 1
ATOM 1274 N N . LEU A 1 174 ? 11.618 -2.342 17.530 1.00 57.62 174 LEU A N 1
ATOM 1275 C CA . LEU A 1 174 ? 12.478 -2.049 18.683 1.00 57.62 174 LEU A CA 1
ATOM 1276 C C . LEU A 1 174 ? 12.441 -0.558 19.058 1.00 57.62 174 LEU A C 1
ATOM 1278 O O . LEU A 1 174 ? 12.584 -0.226 20.228 1.00 57.62 174 LEU A O 1
ATOM 1282 N N . GLU A 1 175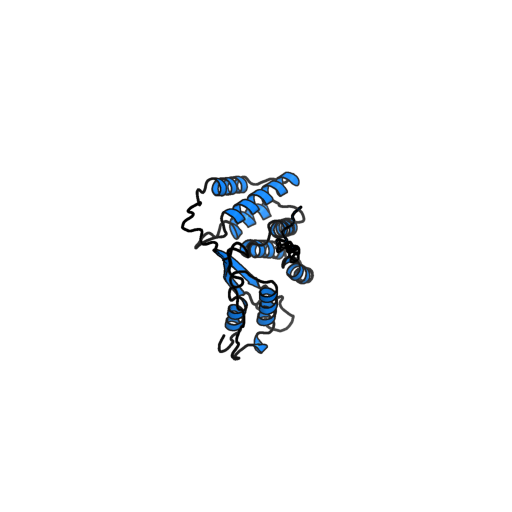 ? 12.250 0.322 18.073 1.00 51.38 175 GLU A N 1
ATOM 1283 C CA . GLU A 1 175 ? 12.051 1.771 18.227 1.00 51.38 175 GLU A CA 1
ATOM 1284 C C . GLU A 1 175 ? 10.585 2.133 18.480 1.00 51.38 175 GLU A C 1
ATOM 1286 O O . GLU A 1 175 ? 10.290 3.182 19.047 1.00 51.38 175 GLU A O 1
ATOM 1291 N N . GLY A 1 176 ? 9.655 1.275 18.061 1.00 52.22 176 GLY A N 1
ATOM 1292 C CA . GLY A 1 176 ? 8.278 1.321 18.522 1.00 52.22 176 GLY A CA 1
ATOM 1293 C C . GLY A 1 176 ? 8.105 0.455 19.750 1.00 52.22 176 GLY A C 1
ATOM 1294 O O . GLY A 1 176 ? 8.464 -0.719 19.729 1.00 52.22 176 GLY A O 1
ATOM 1295 N N . ASP A 1 177 ? 7.462 0.985 20.787 1.00 51.53 177 ASP A N 1
ATOM 1296 C CA . ASP A 1 177 ? 6.777 0.113 21.735 1.00 51.53 177 ASP A CA 1
ATOM 1297 C C . ASP A 1 177 ? 5.872 -0.852 20.944 1.00 51.53 177 ASP A C 1
ATOM 1299 O O . ASP A 1 177 ? 5.392 -0.522 19.856 1.00 51.53 177 ASP A O 1
ATOM 1303 N N . THR A 1 178 ? 5.605 -2.049 21.475 1.00 56.69 178 THR A N 1
ATOM 1304 C CA . THR A 1 178 ? 4.728 -3.063 20.835 1.00 56.69 178 THR A CA 1
ATOM 1305 C C . THR A 1 178 ? 3.370 -2.520 20.361 1.00 56.69 178 THR A C 1
ATOM 1307 O O . THR A 1 178 ? 2.722 -3.142 19.517 1.00 56.69 178 THR A O 1
ATOM 1310 N N . GLY A 1 179 ? 2.967 -1.348 20.865 1.00 59.97 179 GLY A N 1
ATOM 1311 C CA . GLY A 1 179 ? 1.787 -0.604 20.461 1.00 59.97 179 GLY A CA 1
ATOM 1312 C C . GLY A 1 179 ? 1.918 0.296 19.221 1.00 59.97 179 GLY A C 1
ATOM 1313 O O . GLY A 1 179 ? 0.940 0.930 18.866 1.00 59.97 179 GLY A O 1
ATOM 1314 N N . CYS A 1 180 ? 3.061 0.393 18.541 1.00 70.62 180 CYS A N 1
ATOM 1315 C CA . CYS A 1 180 ? 3.237 1.340 17.424 1.00 70.62 180 CYS A CA 1
ATOM 1316 C C . CYS A 1 180 ? 3.488 0.673 16.064 1.00 70.62 180 CYS A C 1
ATOM 1318 O O . CYS A 1 180 ? 3.800 1.359 15.095 1.00 70.62 180 CYS A O 1
ATOM 1320 N N . CYS A 1 181 ? 3.352 -0.648 15.944 1.00 76.38 181 CYS A N 1
ATOM 1321 C CA . CYS A 1 181 ? 3.462 -1.354 14.668 1.00 76.38 181 CYS A CA 1
ATOM 1322 C C . CYS A 1 181 ? 2.130 -1.989 14.250 1.00 76.38 181 CYS A C 1
ATOM 1324 O O . CYS A 1 181 ? 1.304 -2.370 15.081 1.00 76.38 181 CYS A O 1
ATOM 1326 N N . LEU A 1 182 ? 1.919 -2.098 12.937 1.00 83.31 182 LEU A N 1
ATOM 1327 C CA . LEU A 1 182 ? 0.792 -2.843 12.387 1.00 83.31 182 LEU A CA 1
ATOM 1328 C C . LEU A 1 182 ? 1.053 -4.341 12.496 1.00 83.31 182 LEU A C 1
ATOM 1330 O O . LEU A 1 182 ? 2.059 -4.849 11.998 1.00 83.31 182 LEU A O 1
ATOM 1334 N N . TRP A 1 183 ? 0.102 -5.045 13.101 1.00 85.50 183 TRP A N 1
ATOM 1335 C CA . TRP A 1 183 ? 0.122 -6.496 13.211 1.00 85.50 183 TRP A CA 1
ATOM 1336 C C . TRP A 1 183 ? -0.814 -7.126 12.176 1.00 85.50 183 TRP A C 1
ATOM 1338 O O . TRP A 1 183 ? -1.914 -6.609 11.968 1.00 85.50 183 TRP A O 1
ATOM 1348 N N . PRO A 1 184 ? -0.452 -8.278 11.578 1.00 86.38 184 PRO A N 1
ATOM 1349 C CA . PRO A 1 184 ? -1.335 -8.987 10.649 1.00 86.38 184 PRO A CA 1
ATOM 1350 C C . PRO A 1 184 ? -2.724 -9.292 11.228 1.00 86.38 184 PRO A C 1
ATOM 1352 O O . PRO A 1 184 ? -3.715 -9.237 10.508 1.00 86.38 184 PRO A O 1
ATOM 1355 N N . SER A 1 185 ? -2.817 -9.557 12.536 1.00 88.50 185 SER A N 1
ATOM 1356 C CA . SER A 1 185 ? -4.095 -9.758 13.231 1.00 88.50 185 SER A CA 1
ATOM 1357 C C . SER A 1 185 ? -4.990 -8.519 13.203 1.00 88.50 185 SER A C 1
ATOM 1359 O O . SER A 1 185 ? -6.201 -8.654 13.075 1.00 88.50 185 SER A O 1
ATOM 1361 N N . SER A 1 186 ? -4.405 -7.321 13.289 1.00 90.62 186 SER A N 1
ATOM 1362 C CA . SER A 1 186 ? -5.138 -6.055 13.212 1.00 90.62 186 SER A CA 1
ATOM 1363 C C . SER A 1 186 ? -5.705 -5.835 11.810 1.00 90.62 186 SER A C 1
ATOM 1365 O O . SER A 1 186 ? -6.870 -5.468 11.687 1.00 90.62 186 SER A O 1
ATOM 1367 N N . LEU A 1 187 ? -4.935 -6.145 10.757 1.00 89.19 187 LEU A N 1
ATOM 1368 C CA . LEU A 1 187 ? -5.417 -6.101 9.369 1.00 89.19 187 LEU A CA 1
ATOM 1369 C C . LEU A 1 187 ? -6.582 -7.076 9.154 1.00 89.19 187 LEU A C 1
ATOM 1371 O O . LEU A 1 187 ? -7.629 -6.672 8.660 1.00 89.19 187 LEU A O 1
ATOM 1375 N N . PHE A 1 188 ? -6.427 -8.325 9.600 1.00 90.38 188 PHE A N 1
ATOM 1376 C CA . PHE A 1 188 ? -7.463 -9.351 9.469 1.00 90.38 188 PHE A CA 1
ATOM 1377 C C . PHE A 1 188 ? -8.753 -8.986 10.220 1.00 90.38 188 PHE A C 1
ATOM 1379 O O . PHE A 1 188 ? -9.849 -9.089 9.675 1.00 90.38 188 PHE A O 1
ATOM 1386 N N . LEU A 1 189 ? -8.640 -8.531 11.472 1.00 93.19 189 LEU A N 1
ATOM 1387 C CA . LEU A 1 189 ? -9.809 -8.138 12.259 1.00 93.19 189 LEU A CA 1
ATOM 1388 C C . LEU A 1 189 ? -10.499 -6.900 11.671 1.00 93.19 189 LEU A C 1
ATOM 1390 O O . LEU A 1 189 ? -11.722 -6.817 11.684 1.00 93.19 189 LEU A O 1
ATOM 1394 N N . SER A 1 190 ? -9.726 -5.961 11.126 1.00 92.62 190 SER A N 1
ATOM 1395 C CA . SER A 1 190 ? -10.259 -4.777 10.448 1.00 92.62 190 SER A CA 1
ATOM 1396 C C . SER A 1 190 ? -11.053 -5.151 9.200 1.00 92.62 190 SER A C 1
ATOM 1398 O O . SER A 1 190 ? -12.173 -4.678 9.030 1.00 92.62 190 SER A O 1
ATOM 1400 N N . GLU A 1 191 ? -10.530 -6.060 8.375 1.00 88.94 191 GLU A N 1
ATOM 1401 C CA . GLU A 1 191 ? -11.249 -6.599 7.216 1.00 88.94 191 GLU A CA 1
ATOM 1402 C C . GLU A 1 191 ? -12.556 -7.288 7.637 1.00 88.94 191 GLU A C 1
ATOM 1404 O O . GLU A 1 191 ? -13.604 -7.042 7.041 1.00 88.94 191 GLU A O 1
ATOM 1409 N N . PHE A 1 192 ? -12.529 -8.079 8.716 1.00 89.81 192 PHE A N 1
ATOM 1410 C CA . PHE A 1 192 ? -13.730 -8.706 9.274 1.00 89.81 192 PHE A CA 1
ATOM 1411 C C . PHE A 1 192 ? -14.772 -7.673 9.726 1.00 89.81 192 PHE A C 1
ATOM 1413 O O . PHE A 1 192 ? -15.949 -7.800 9.397 1.00 89.81 192 PHE A O 1
ATOM 1420 N N . ILE A 1 193 ? -14.350 -6.626 10.438 1.00 92.12 193 ILE A N 1
ATOM 1421 C CA . ILE A 1 193 ? -15.244 -5.551 10.891 1.00 92.12 193 ILE A CA 1
ATOM 1422 C C . ILE A 1 193 ? -15.900 -4.843 9.705 1.00 92.12 193 ILE A C 1
ATOM 1424 O O . ILE A 1 193 ? -17.110 -4.626 9.714 1.00 92.12 193 ILE A O 1
ATOM 1428 N N . LEU A 1 194 ? -15.112 -4.508 8.682 1.00 88.81 194 LEU A N 1
ATOM 1429 C CA . LEU A 1 194 ? -15.594 -3.813 7.487 1.00 88.81 194 LEU A CA 1
ATOM 1430 C C . LEU A 1 194 ? -16.498 -4.694 6.614 1.00 88.81 194 LEU A C 1
ATOM 1432 O O . LEU A 1 194 ? -17.366 -4.166 5.923 1.00 88.81 194 LEU A O 1
ATOM 1436 N N . SER A 1 195 ? -16.314 -6.015 6.660 1.00 86.25 195 SER A N 1
ATOM 1437 C CA . SER A 1 195 ? -17.137 -6.979 5.918 1.00 86.25 195 SER A CA 1
ATOM 1438 C C . SER A 1 195 ? -18.495 -7.243 6.573 1.00 86.25 195 SER A C 1
ATOM 1440 O O . SER A 1 195 ? -19.444 -7.581 5.873 1.00 86.25 195 SER A O 1
ATOM 1442 N N . PHE A 1 196 ? -18.597 -7.082 7.897 1.00 88.75 196 PHE A N 1
ATOM 1443 C CA . PHE A 1 196 ? -19.809 -7.369 8.679 1.00 88.75 196 PHE A CA 1
ATOM 1444 C C . PHE A 1 196 ? -20.177 -6.199 9.611 1.00 88.75 196 PHE A C 1
ATOM 1446 O O . PHE A 1 196 ? -20.223 -6.363 10.839 1.00 88.75 196 PHE A O 1
ATOM 1453 N N . PRO A 1 197 ? -20.406 -4.986 9.070 1.00 90.44 197 PRO A N 1
ATOM 1454 C CA . PRO A 1 197 ? -20.609 -3.773 9.865 1.00 90.44 197 PRO A CA 1
ATOM 1455 C C . PRO A 1 197 ? -21.787 -3.886 10.844 1.00 90.44 197 PRO A C 1
ATOM 1457 O O . PRO A 1 197 ? -21.728 -3.376 11.965 1.00 90.44 197 PRO A O 1
ATOM 1460 N N . GLU A 1 198 ? -22.844 -4.607 10.472 1.00 91.94 198 GLU A N 1
ATOM 1461 C CA . GLU A 1 198 ? -24.032 -4.856 11.292 1.00 91.94 198 GLU A CA 1
ATOM 1462 C C . GLU A 1 198 ? -23.734 -5.589 12.606 1.00 91.94 198 GLU A C 1
ATOM 1464 O O . GLU A 1 198 ? -24.463 -5.420 13.589 1.00 91.94 198 GLU A O 1
ATOM 1469 N N . LEU A 1 199 ? -22.644 -6.362 12.668 1.00 94.38 199 LEU A N 1
ATOM 1470 C CA . LEU A 1 199 ? -22.227 -7.028 13.900 1.00 94.38 199 LEU A CA 1
ATOM 1471 C C . LEU A 1 199 ? -21.684 -6.048 14.942 1.00 94.38 199 LEU A C 1
ATOM 1473 O O . LEU A 1 199 ? -21.670 -6.397 16.125 1.00 94.38 199 LEU A O 1
ATOM 1477 N N . PHE A 1 200 ? -21.273 -4.846 14.541 1.00 95.69 200 PHE A N 1
ATOM 1478 C CA . PHE A 1 200 ? -20.609 -3.862 15.402 1.00 95.69 200 PHE A CA 1
ATOM 1479 C C . PHE A 1 200 ? -21.401 -2.558 15.536 1.00 95.69 200 PHE A C 1
ATOM 1481 O O . PHE A 1 200 ? -21.310 -1.886 16.567 1.00 95.69 200 PHE A O 1
ATOM 1488 N N . ALA A 1 201 ? -22.226 -2.222 14.543 1.00 95.56 201 ALA A N 1
ATOM 1489 C CA . ALA A 1 201 ? -23.029 -1.009 14.527 1.00 95.56 201 ALA A CA 1
ATOM 1490 C C . ALA A 1 201 ? -23.866 -0.851 15.809 1.00 95.56 201 ALA A C 1
ATOM 1492 O O . ALA A 1 201 ? -24.534 -1.777 16.276 1.00 95.56 201 ALA A O 1
ATOM 1493 N N . LYS A 1 202 ? -23.839 0.359 16.378 1.00 97.00 202 LYS A N 1
ATOM 1494 C CA . LYS A 1 202 ? -24.530 0.773 17.612 1.00 97.00 202 LYS A CA 1
ATOM 1495 C C . LYS A 1 202 ? -24.095 0.034 18.884 1.00 97.00 202 LYS A C 1
ATOM 1497 O O . LYS A 1 202 ? -24.632 0.327 19.956 1.00 97.00 202 LYS A O 1
ATOM 1502 N N . LYS A 1 203 ? -23.111 -0.867 18.822 1.00 97.75 203 LYS A N 1
ATOM 1503 C CA . LYS A 1 203 ? -22.560 -1.542 20.005 1.00 97.75 203 LYS A CA 1
ATOM 1504 C C . LYS A 1 203 ? -21.444 -0.717 20.641 1.00 97.75 203 LYS A C 1
ATOM 1506 O O . LYS A 1 203 ? -20.744 0.024 19.960 1.00 97.75 203 LYS A O 1
ATOM 1511 N N . CYS A 1 204 ? -21.293 -0.864 21.955 1.00 97.88 204 CYS A N 1
ATOM 1512 C CA . CYS A 1 204 ? -20.128 -0.372 22.681 1.00 97.88 204 CYS A CA 1
ATOM 1513 C C . CYS A 1 204 ? -19.019 -1.415 22.532 1.00 97.88 204 CYS A C 1
ATOM 1515 O O . CYS A 1 204 ? -19.145 -2.530 23.045 1.00 97.88 204 CYS A O 1
ATOM 1517 N N . CYS A 1 205 ? -17.965 -1.068 21.807 1.00 96.94 205 CYS A N 1
ATOM 1518 C CA . CYS A 1 205 ? -16.822 -1.929 21.554 1.00 96.94 205 CYS A CA 1
ATOM 1519 C C . CYS A 1 205 ? -15.645 -1.464 22.414 1.00 96.94 205 CYS A C 1
ATOM 1521 O O . CYS A 1 205 ? -15.496 -0.279 22.672 1.00 96.94 205 CYS A O 1
ATOM 1523 N N . PHE A 1 206 ? -14.831 -2.403 22.888 1.00 95.75 206 PHE A N 1
ATOM 1524 C CA . PHE A 1 206 ? -13.626 -2.101 23.654 1.00 95.75 206 PHE A CA 1
ATOM 1525 C C . PHE A 1 206 ? -12.475 -2.919 23.080 1.00 95.75 206 PHE A C 1
ATOM 1527 O O . PHE A 1 206 ? -12.523 -4.152 23.090 1.00 95.75 206 PHE A O 1
ATOM 1534 N N . GLU A 1 207 ? -11.462 -2.237 22.554 1.00 93.62 207 GLU A N 1
ATOM 1535 C CA . GLU A 1 207 ? -10.267 -2.867 22.000 1.00 93.62 207 GLU A CA 1
ATOM 1536 C C . GLU A 1 207 ? -9.164 -2.937 23.064 1.00 93.62 207 GLU A C 1
ATOM 1538 O O . GLU A 1 207 ? -8.672 -1.915 23.544 1.00 93.62 207 GLU A O 1
ATOM 1543 N N . LEU A 1 208 ? -8.740 -4.152 23.420 1.00 92.31 208 LEU A N 1
ATOM 1544 C CA . LEU A 1 208 ? -7.605 -4.362 24.315 1.00 92.31 208 LEU A CA 1
ATOM 1545 C C . LEU A 1 208 ? -6.326 -4.594 23.504 1.00 92.31 208 LEU A C 1
ATOM 1547 O O . LEU A 1 208 ? -6.251 -5.539 22.724 1.00 92.31 208 LEU A O 1
ATOM 1551 N N . GLY A 1 209 ? -5.303 -3.769 23.743 1.00 89.12 209 GLY A N 1
ATOM 1552 C CA . GLY A 1 209 ? -4.036 -3.847 23.010 1.00 89.12 209 GLY A CA 1
ATOM 1553 C C . GLY A 1 209 ? -4.136 -3.244 21.610 1.00 89.12 209 GLY A C 1
ATOM 1554 O O . GLY A 1 209 ? -3.750 -3.882 20.637 1.00 89.12 209 GLY A O 1
ATOM 1555 N N . SER A 1 210 ? -4.648 -2.015 21.523 1.00 87.56 210 SER A N 1
ATOM 1556 C CA . SER A 1 210 ? -5.053 -1.371 20.267 1.00 87.56 210 SER A CA 1
ATOM 1557 C C . SER A 1 210 ? -3.936 -1.097 19.264 1.00 87.56 210 SER A C 1
ATOM 1559 O O . SER A 1 210 ? -4.186 -0.838 18.086 1.00 87.56 210 SER A O 1
ATOM 1561 N N . GLY A 1 211 ? -2.685 -1.142 19.710 1.00 88.94 211 GLY A N 1
ATOM 1562 C CA . GLY A 1 211 ? -1.556 -0.812 18.862 1.00 88.94 211 GLY A CA 1
ATOM 1563 C C . GLY A 1 211 ? -1.710 0.574 18.235 1.00 88.94 211 GLY A C 1
ATOM 1564 O O . GLY A 1 211 ? -2.043 1.543 18.914 1.00 88.94 211 GLY A O 1
ATOM 1565 N N . VAL A 1 212 ? -1.510 0.649 16.917 1.00 86.62 212 VAL A N 1
ATOM 1566 C CA . VAL A 1 212 ? -1.679 1.888 16.137 1.00 86.62 212 VAL A CA 1
ATOM 1567 C C . VAL A 1 212 ? -3.147 2.318 15.981 1.00 86.62 212 VAL A C 1
ATOM 1569 O O . VAL A 1 212 ? -3.419 3.338 15.354 1.00 86.62 212 VAL A O 1
ATOM 1572 N N . GLY A 1 213 ? -4.098 1.547 16.522 1.00 91.31 213 GLY A N 1
ATOM 1573 C CA . GLY A 1 213 ? -5.517 1.895 16.603 1.00 91.31 213 GLY A CA 1
ATOM 1574 C C . GLY A 1 213 ? -6.341 1.590 15.352 1.00 91.31 213 GLY A C 1
ATOM 1575 O O . GLY A 1 213 ? -7.460 2.082 15.239 1.00 91.31 213 GLY A O 1
ATOM 1576 N N . LEU A 1 214 ? -5.826 0.799 14.403 1.00 92.44 214 LEU A N 1
ATOM 1577 C CA . LEU A 1 214 ? -6.524 0.527 13.138 1.00 92.44 214 LEU A CA 1
ATOM 1578 C C . LEU A 1 214 ? -7.906 -0.115 13.347 1.00 92.44 214 LEU A C 1
ATOM 1580 O O . LEU A 1 214 ? -8.871 0.275 12.693 1.00 92.44 214 LEU A O 1
ATOM 1584 N N . VAL A 1 215 ? -8.013 -1.076 14.264 1.00 94.75 215 VAL A N 1
ATOM 1585 C CA . VAL A 1 215 ? -9.279 -1.766 14.558 1.00 94.75 215 VAL A CA 1
ATOM 1586 C C . VAL A 1 215 ? -10.271 -0.794 15.183 1.00 94.75 215 VAL A C 1
ATOM 1588 O O . VAL A 1 215 ? -11.407 -0.729 14.722 1.00 94.75 215 VAL A O 1
ATOM 1591 N N . GLY A 1 216 ? -9.847 0.020 16.154 1.00 95.06 216 GLY A N 1
ATOM 1592 C CA . GLY A 1 216 ? -10.673 1.099 16.690 1.00 95.06 216 GLY A CA 1
ATOM 1593 C C . GLY A 1 216 ? -11.172 2.077 15.616 1.00 95.06 216 GLY A C 1
ATOM 1594 O O . GLY A 1 216 ? -12.353 2.432 15.609 1.00 95.06 216 GLY A O 1
ATOM 1595 N N . VAL A 1 217 ? -10.320 2.446 14.651 1.00 94.12 217 VAL A N 1
ATOM 1596 C CA . VAL A 1 217 ? -10.722 3.257 13.486 1.00 94.12 217 VAL A CA 1
ATOM 1597 C C . VAL A 1 217 ? -11.807 2.548 12.667 1.00 94.12 217 VAL A C 1
ATOM 1599 O O . VAL A 1 217 ? -12.807 3.175 12.317 1.00 94.12 217 VAL A O 1
ATOM 1602 N N . CYS A 1 218 ? -11.656 1.248 12.403 1.00 94.06 218 CYS A N 1
ATOM 1603 C CA . CYS A 1 218 ? -12.642 0.465 11.652 1.00 94.06 218 CYS A CA 1
ATOM 1604 C C . CYS A 1 218 ? -13.969 0.317 12.412 1.00 94.06 218 CYS A C 1
ATOM 1606 O O . CYS A 1 218 ? -15.029 0.500 11.818 1.00 94.06 218 CYS A O 1
ATOM 1608 N N . LEU A 1 219 ? -13.929 0.059 13.723 1.00 95.56 219 LEU A N 1
ATOM 1609 C CA . LEU A 1 2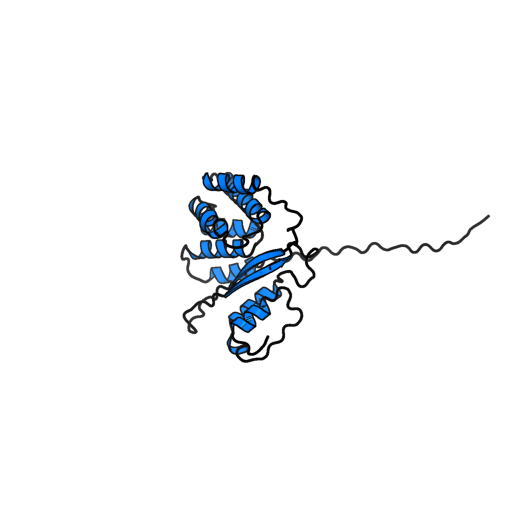19 ? -15.118 -0.022 14.584 1.00 95.56 219 LEU A CA 1
ATOM 1610 C C . LEU A 1 219 ? -15.909 1.288 14.572 1.00 95.56 219 LEU A C 1
ATOM 1612 O O . LEU A 1 219 ? -17.132 1.283 14.425 1.00 95.56 219 LEU A O 1
ATOM 1616 N N . ASN A 1 220 ? -15.206 2.414 14.688 1.00 95.12 220 ASN A N 1
ATOM 1617 C CA . ASN A 1 220 ? -15.828 3.728 14.605 1.00 95.12 220 ASN A CA 1
ATOM 1618 C C . ASN A 1 220 ? -16.413 3.980 13.204 1.00 95.12 220 ASN A C 1
ATOM 1620 O O . ASN A 1 220 ? -17.527 4.483 13.085 1.00 95.12 220 ASN A O 1
ATOM 1624 N N . HIS A 1 221 ? -15.696 3.582 12.145 1.00 92.50 221 HIS A N 1
ATOM 1625 C CA . HIS A 1 221 ? -16.151 3.723 10.760 1.00 92.50 221 HIS A CA 1
ATOM 1626 C C . HIS A 1 221 ? -17.458 2.965 10.480 1.00 92.50 221 HIS A C 1
ATOM 1628 O O . HIS A 1 221 ? -18.344 3.510 9.825 1.00 92.50 221 HIS A O 1
ATOM 1634 N N . VAL A 1 222 ? -17.617 1.750 11.015 1.00 92.00 222 VAL A N 1
ATOM 1635 C CA . VAL A 1 222 ? -18.847 0.949 10.843 1.00 92.00 222 VAL A CA 1
ATOM 1636 C C . VAL A 1 222 ? -19.980 1.334 11.807 1.00 92.00 222 VAL A C 1
ATOM 1638 O O . VAL A 1 222 ? -21.030 0.690 11.836 1.00 92.00 222 VAL A O 1
ATOM 1641 N N . GLY A 1 223 ? -19.797 2.397 12.594 1.00 94.50 223 GLY A N 1
ATOM 1642 C CA . GLY A 1 223 ? -20.844 2.978 13.428 1.00 94.50 223 GLY A CA 1
ATOM 1643 C C . GLY A 1 223 ? -21.030 2.312 14.790 1.00 94.50 223 GLY A C 1
ATOM 1644 O O . GLY A 1 223 ? -22.157 2.294 15.296 1.00 94.50 223 GLY A O 1
ATOM 1645 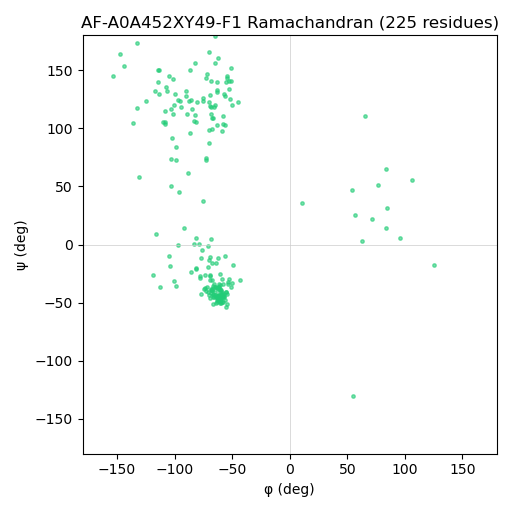N N . ALA A 1 224 ? -19.974 1.763 15.404 1.00 97.62 224 ALA A N 1
ATOM 1646 C CA . ALA A 1 224 ? -19.997 1.442 16.835 1.00 97.62 224 ALA A CA 1
ATOM 1647 C C . ALA A 1 224 ? -20.415 2.685 17.651 1.00 97.62 224 ALA A C 1
ATOM 1649 O O . ALA A 1 224 ? -20.032 3.809 17.333 1.00 97.62 224 ALA A O 1
ATOM 1650 N N . SER A 1 225 ? -21.230 2.510 18.697 1.00 96.62 225 SER A N 1
ATOM 1651 C CA . SER A 1 225 ? -21.729 3.644 19.500 1.00 96.62 225 SER A CA 1
ATOM 1652 C C . SER A 1 225 ? -20.660 4.240 20.412 1.00 96.62 225 SER A C 1
ATOM 1654 O O . SER A 1 225 ? -20.738 5.414 20.774 1.00 96.62 225 SER A O 1
ATOM 1656 N N . LYS A 1 226 ? -19.671 3.425 20.783 1.00 95.62 226 LYS A N 1
ATOM 1657 C CA . LYS A 1 226 ? -18.464 3.822 21.501 1.00 95.62 226 LYS A CA 1
ATOM 1658 C C . LYS A 1 226 ? -17.349 2.831 21.176 1.00 95.62 226 LYS A C 1
ATOM 1660 O O . LYS A 1 226 ? -17.633 1.641 21.019 1.00 95.62 226 LYS A O 1
ATOM 1665 N N . VAL A 1 227 ? -16.123 3.334 21.098 1.00 93.19 227 VAL A N 1
ATOM 1666 C CA . VAL A 1 227 ? -14.882 2.572 20.916 1.00 93.19 227 VAL A CA 1
ATOM 1667 C C . VAL A 1 227 ? -13.893 2.996 21.993 1.00 93.19 227 VAL A C 1
ATOM 1669 O O . VAL A 1 227 ? -13.873 4.214 22.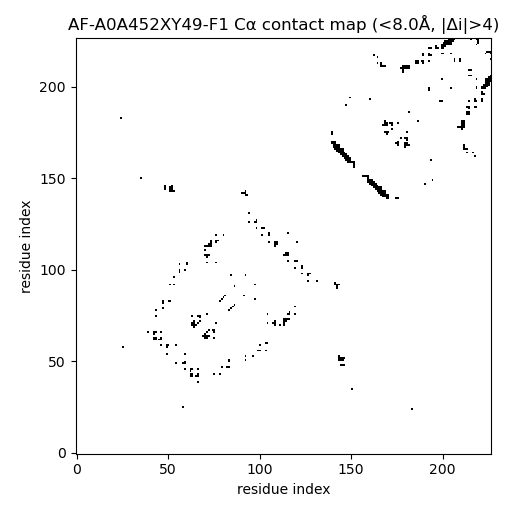293 1.00 93.19 227 VAL A O 1
#

Radius of gyration: 22.63 Å; Cα contacts (8 Å, |Δi|>4): 261; chains: 1; bounding box: 75×45×71 Å

Secondary structure (DSSP, 8-state):
----------------PPPP-PPPTHHHHHHHHTSS---THHHHHHHHHHHHTT--HHHHHHHHHHHTTTS--HHHHHHHIIIIIS--SSS-S-HHHHHHHHHHHHHHHHHTTPPPPHHHHHHHHHHHH-----TTS--SEEEEEEEEE----TTS-SS--EEEEEEEEESSTTTS-TTSS--HHHHHHHHHHHH-GGGTTT-B---SS-TTSHHHHHHHHTT-SB-

pLDDT: mean 73.14, std 22.76, range [26.47, 97.88]

Organism: Aegilops tauschii subsp. strangulata (NCBI:txid200361)

Foldseek 3Di:
DDDDDDDDPDDDDDDPDDPPDDDDPLVVVVVVVVPDDDDLVVLLVVLLQCLLQLHPLVSNLVSCCVSVVRANAPVSLVSCCVRRVVPPPPAHFDLVSVLVNLVVNVVRCVVVVHDDDVVSVVVNVVSVPPPPPPVVVPLQWGWHWHWDFDDPPPPDDPDTPTDTDTFTAGNDPVSDPVLRHDDSVLVVLLNVCSVCLVVQAQAADDDDSCRSNSNVVSSVVSHHVHD